Protein AF-A0A812X7Y4-F1 (afdb_monomer)

Solvent-accessible surface area (backbone atoms only — not comparable to full-atom values): 11453 Å² total; per-residue (Å²): 133,82,89,88,88,84,92,80,89,81,93,85,84,87,88,88,78,90,82,86,79,93,79,80,88,75,83,76,73,93,68,64,64,65,57,53,51,54,49,49,63,77,61,49,76,72,78,76,72,75,76,80,43,69,44,46,54,52,30,25,48,48,40,53,77,56,26,48,88,48,49,72,66,54,29,49,55,27,46,37,37,25,30,39,71,41,83,67,25,44,66,50,39,57,80,71,51,91,68,63,49,84,52,52,42,67,57,38,40,53,33,45,49,53,29,42,78,69,73,46,32,35,42,80,52,38,72,75,46,30,46,59,56,51,48,54,64,66,57,43,52,50,6,56,72,41,41,55,83,91,41,65,50,66,70,53,34,53,56,45,36,74,77,39,60,40,63,43,25,27,59,70,59,61,84,83,50,70,63,77,58,54,50,50,21,23,71,51,61,71,110

Mean predicted aligned error: 14.19 Å

Structure (mmCIF, N/CA/C/O backbone):
data_AF-A0A812X7Y4-F1
#
_entry.id   AF-A0A812X7Y4-F1
#
loop_
_atom_site.group_PDB
_atom_site.id
_atom_site.type_symbol
_atom_site.label_atom_id
_atom_site.label_alt_id
_atom_site.label_comp_id
_atom_site.label_asym_id
_atom_site.label_entity_id
_atom_site.label_seq_id
_atom_site.pdbx_PDB_ins_code
_atom_site.Cartn_x
_atom_site.Cartn_y
_atom_site.Cartn_z
_atom_site.occupancy
_atom_site.B_iso_or_equiv
_atom_site.auth_seq_id
_atom_site.auth_comp_id
_atom_site.auth_asym_id
_atom_site.auth_atom_id
_atom_site.pdbx_PDB_model_num
ATOM 1 N N . MET A 1 1 ? 19.396 35.213 78.247 1.00 37.25 1 MET A N 1
ATOM 2 C CA . MET A 1 1 ? 20.442 35.727 79.156 1.00 37.25 1 MET A CA 1
ATOM 3 C C . MET A 1 1 ? 21.758 35.040 78.814 1.00 37.25 1 MET A C 1
ATOM 5 O O . MET A 1 1 ? 21.725 33.828 78.684 1.00 37.25 1 MET A O 1
ATOM 9 N N . ALA A 1 2 ? 22.826 35.838 78.650 1.00 40.78 2 ALA A N 1
ATOM 10 C CA . ALA A 1 2 ? 24.268 35.513 78.568 1.00 40.78 2 ALA A CA 1
ATOM 11 C C . ALA A 1 2 ? 24.703 34.447 77.526 1.00 40.78 2 ALA A C 1
ATOM 13 O O . ALA A 1 2 ? 24.377 33.280 77.662 1.00 40.78 2 ALA A O 1
ATOM 14 N N . SER A 1 3 ? 25.341 34.770 76.393 1.00 36.12 3 SER A N 1
ATOM 15 C CA . SER A 1 3 ? 26.635 35.455 76.183 1.00 36.12 3 SER A CA 1
ATOM 16 C C . SER A 1 3 ? 27.821 34.695 76.788 1.00 36.12 3 SER A C 1
ATOM 18 O O . SER A 1 3 ? 27.908 34.609 78.007 1.00 36.12 3 SER A O 1
ATOM 20 N N . LEU A 1 4 ? 28.734 34.192 75.945 1.00 45.16 4 LEU A N 1
ATOM 21 C CA . LEU A 1 4 ? 30.159 34.560 75.962 1.00 45.16 4 LEU A CA 1
ATOM 22 C C . LEU A 1 4 ? 30.951 33.837 74.859 1.00 45.16 4 LEU A C 1
ATOM 24 O O . LEU A 1 4 ? 30.828 32.637 74.634 1.00 45.16 4 LEU A O 1
ATOM 28 N N . ALA A 1 5 ? 31.776 34.631 74.185 1.00 41.44 5 ALA A N 1
ATOM 29 C CA . ALA A 1 5 ? 32.739 34.264 73.163 1.00 41.44 5 ALA A CA 1
ATOM 30 C C . ALA A 1 5 ? 34.157 34.134 73.753 1.00 41.44 5 ALA A C 1
ATOM 32 O O . ALA A 1 5 ? 34.462 34.769 74.758 1.00 41.44 5 ALA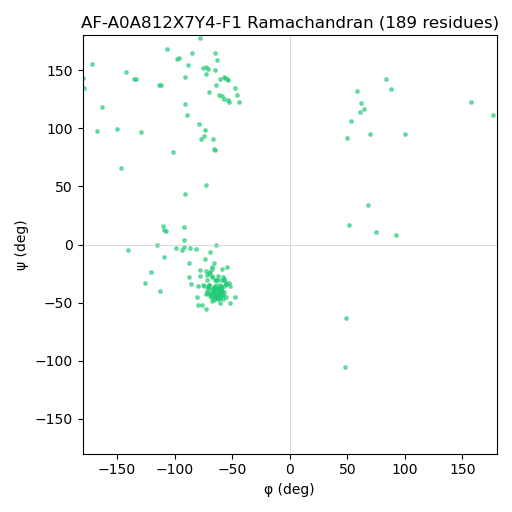 A O 1
ATOM 33 N N . ALA A 1 6 ? 35.041 33.412 73.059 1.00 44.34 6 ALA A N 1
ATOM 34 C CA . ALA A 1 6 ? 36.507 33.572 73.056 1.00 44.34 6 ALA A CA 1
ATOM 35 C C . ALA A 1 6 ? 37.016 32.814 71.808 1.00 44.34 6 ALA A C 1
ATOM 37 O O . ALA A 1 6 ? 36.680 31.649 71.648 1.00 44.34 6 ALA A O 1
ATOM 38 N N . PHE A 1 7 ? 37.664 33.352 70.769 1.00 36.84 7 PHE A N 1
ATOM 39 C CA . PHE A 1 7 ? 38.673 34.404 70.567 1.00 36.84 7 PHE A CA 1
ATOM 40 C C . PHE A 1 7 ? 40.079 34.065 71.097 1.00 36.84 7 PHE A C 1
ATOM 42 O O . PHE A 1 7 ? 40.373 34.343 72.253 1.00 36.84 7 PHE A O 1
ATOM 49 N N . ARG A 1 8 ? 40.957 33.550 70.211 1.00 41.44 8 ARG A N 1
ATOM 50 C CA . ARG A 1 8 ? 42.333 34.027 69.865 1.00 41.44 8 ARG A CA 1
ATOM 51 C C . ARG A 1 8 ? 43.178 32.885 69.265 1.00 41.44 8 ARG A C 1
ATOM 53 O O . ARG A 1 8 ? 43.179 31.795 69.807 1.00 41.44 8 ARG A O 1
ATOM 60 N N . ARG A 1 9 ? 43.716 33.045 68.038 1.00 38.56 9 ARG A N 1
ATOM 61 C CA . ARG A 1 9 ? 45.091 33.517 67.671 1.00 38.56 9 ARG A CA 1
ATOM 62 C C . ARG A 1 9 ? 46.184 32.611 68.284 1.00 38.56 9 ARG A C 1
ATOM 64 O O . ARG A 1 9 ? 46.137 32.380 69.474 1.00 38.56 9 ARG A O 1
ATOM 71 N N . SER A 1 10 ? 47.224 32.125 67.603 1.00 37.03 10 SER A N 1
ATOM 72 C CA . SER A 1 10 ? 48.079 32.772 66.605 1.00 37.03 10 SER A CA 1
ATOM 73 C C . SER A 1 10 ? 49.139 31.769 66.099 1.00 37.03 10 SER A C 1
ATOM 75 O O . SER A 1 10 ? 49.687 31.039 66.910 1.00 37.03 10 SER A O 1
ATOM 77 N N . TRP A 1 11 ? 49.466 31.841 64.805 1.00 36.22 11 TRP A N 1
ATOM 78 C CA . TRP A 1 11 ? 50.819 31.887 64.210 1.00 36.22 11 TRP A CA 1
ATOM 79 C C . TRP A 1 11 ? 51.805 30.714 64.392 1.00 36.22 11 TRP A C 1
ATOM 81 O O . TRP A 1 11 ? 52.296 30.444 65.479 1.00 36.22 11 TRP A O 1
ATOM 91 N N . GLY A 1 12 ? 52.240 30.163 63.253 1.00 36.53 12 GLY A N 1
ATOM 92 C CA . GLY A 1 12 ? 53.463 29.369 63.111 1.00 36.53 12 GLY A CA 1
ATOM 93 C C . GLY A 1 12 ? 53.804 29.163 61.634 1.00 36.53 12 GLY A C 1
ATOM 94 O O . GLY A 1 12 ? 53.191 28.343 60.965 1.00 36.53 12 GLY A O 1
ATOM 95 N N . LEU A 1 13 ? 54.717 29.994 61.133 1.00 41.94 13 LEU A N 1
ATOM 96 C CA . LEU A 1 13 ? 55.280 30.039 59.777 1.00 41.94 13 LEU A CA 1
ATOM 97 C C . LEU A 1 13 ? 56.348 28.939 59.556 1.00 41.94 13 LEU A C 1
ATOM 99 O O . LEU A 1 13 ? 56.766 28.305 60.518 1.00 41.94 13 LEU A O 1
ATOM 103 N N . VAL A 1 14 ? 56.878 28.888 58.318 1.00 45.59 14 VAL A N 1
ATOM 104 C CA . VAL A 1 14 ? 58.097 28.192 57.806 1.00 45.59 14 VAL A CA 1
ATOM 105 C C . VAL A 1 14 ? 57.782 26.863 57.080 1.00 45.59 14 VAL A C 1
ATOM 107 O O . VAL A 1 14 ? 57.442 25.886 57.728 1.00 45.59 14 VAL A O 1
ATOM 110 N N . VAL A 1 15 ? 57.640 26.792 55.741 1.00 39.75 15 VAL A N 1
ATOM 111 C CA . VAL A 1 15 ? 58.545 27.032 54.571 1.00 39.75 15 VAL A CA 1
ATOM 112 C C . VAL A 1 15 ? 59.431 25.815 54.220 1.00 39.75 15 VAL A C 1
ATOM 114 O O . VAL A 1 15 ? 59.968 25.172 55.110 1.00 39.75 15 VAL A O 1
ATOM 117 N N . LEU A 1 16 ? 59.613 25.620 52.897 1.00 37.84 16 LEU A N 1
ATOM 118 C CA . LEU A 1 16 ? 60.419 24.648 52.123 1.00 37.84 16 LEU A CA 1
ATOM 119 C C . LEU A 1 16 ? 59.734 23.307 51.792 1.00 37.84 16 LEU A C 1
ATOM 121 O O . LEU A 1 16 ? 59.183 22.664 52.666 1.00 37.84 16 LEU A O 1
ATOM 125 N N . MET A 1 17 ? 59.779 22.765 50.572 1.00 35.06 17 MET A N 1
ATOM 126 C CA . MET A 1 17 ? 60.251 23.223 49.260 1.00 35.06 17 MET A CA 1
ATOM 127 C C . MET A 1 17 ? 59.820 22.172 48.215 1.00 35.06 17 MET A C 1
ATOM 129 O O . MET A 1 17 ? 59.735 20.998 48.549 1.00 35.06 17 MET A O 1
ATOM 133 N N . LEU A 1 18 ? 59.689 22.615 46.957 1.00 41.53 18 LEU A N 1
ATOM 134 C CA . LEU A 1 18 ? 59.904 21.856 45.712 1.00 41.53 18 LEU A CA 1
ATOM 135 C C . LEU A 1 18 ? 58.968 20.668 45.411 1.00 41.53 18 LEU A C 1
ATOM 137 O O . LEU A 1 18 ? 58.996 19.650 46.080 1.00 41.53 18 LEU A O 1
ATOM 141 N N . PHE A 1 19 ? 58.197 20.775 44.325 1.00 39.34 19 PHE A N 1
ATOM 142 C CA . PHE A 1 19 ? 58.396 19.999 43.086 1.00 39.34 19 PHE A CA 1
ATOM 143 C C . PHE A 1 19 ? 57.263 20.327 42.093 1.00 39.34 19 PHE A C 1
ATOM 145 O O . PHE A 1 19 ? 56.101 19.991 42.308 1.00 39.34 19 PHE A O 1
ATOM 152 N N . LEU A 1 20 ? 57.613 21.005 40.993 1.00 42.81 20 LEU A N 1
ATOM 153 C CA . LEU A 1 20 ? 56.815 21.012 39.761 1.00 42.81 20 LEU A CA 1
ATOM 154 C C . LEU A 1 20 ? 56.789 19.587 39.174 1.00 42.81 20 LEU A C 1
ATOM 156 O O . LEU A 1 20 ? 57.789 18.873 39.270 1.00 42.81 20 LEU A O 1
ATOM 160 N N . PRO A 1 21 ? 55.708 19.215 38.471 1.00 43.75 21 PRO A N 1
ATOM 161 C CA . PRO A 1 21 ? 55.835 19.226 37.018 1.00 43.75 21 PRO A CA 1
ATOM 162 C C . PRO A 1 21 ? 54.641 19.850 36.288 1.00 43.75 21 PRO A C 1
ATOM 164 O O . PRO A 1 21 ? 53.473 19.684 36.628 1.00 43.75 21 PRO A O 1
ATOM 167 N N . LEU A 1 22 ? 55.014 20.561 35.226 1.00 49.34 22 LEU A N 1
ATOM 168 C CA . LEU A 1 22 ? 54.199 20.985 34.098 1.00 49.34 22 LEU A CA 1
ATOM 169 C C . LEU A 1 22 ? 53.324 19.846 33.562 1.00 49.34 22 LEU A C 1
ATOM 171 O O . LEU A 1 22 ? 53.865 18.818 33.173 1.00 49.34 22 LEU A O 1
ATOM 175 N N . CYS A 1 23 ? 52.020 20.091 33.413 1.00 37.56 23 CYS A N 1
ATOM 176 C CA . CYS A 1 23 ? 51.174 19.394 32.443 1.00 37.56 23 CYS A CA 1
ATOM 177 C C . CYS A 1 23 ? 50.023 20.302 31.968 1.00 37.56 23 CYS A C 1
ATOM 179 O O . CYS A 1 23 ? 49.008 20.463 32.633 1.00 37.56 23 CYS A O 1
ATOM 181 N N . PHE A 1 24 ? 50.235 20.887 30.786 1.00 39.31 24 PHE A N 1
ATOM 182 C CA . PHE A 1 24 ? 49.253 21.128 29.723 1.00 39.31 24 PHE A CA 1
ATOM 183 C C . PHE A 1 24 ? 47.908 21.796 30.068 1.00 39.31 24 PHE A C 1
ATOM 185 O O . PHE A 1 24 ? 46.873 21.149 30.214 1.00 39.31 24 PHE A O 1
ATOM 192 N N . VAL A 1 25 ? 47.886 23.128 29.962 1.00 43.09 25 VAL A N 1
ATOM 193 C CA . VAL A 1 25 ? 46.682 23.863 29.547 1.00 43.09 25 VAL A CA 1
ATOM 194 C C . VAL A 1 25 ? 46.493 23.633 28.045 1.00 43.09 25 VAL A C 1
ATOM 196 O O . VAL A 1 25 ? 47.142 24.272 27.220 1.00 43.09 25 VAL A O 1
ATOM 199 N N . SER A 1 26 ? 45.614 22.702 27.673 1.00 40.59 26 SER A N 1
ATOM 200 C CA . SER A 1 26 ? 45.125 22.621 26.294 1.00 40.59 26 SER A CA 1
ATOM 201 C C . SER A 1 26 ? 44.055 23.687 26.074 1.00 40.59 26 SER A C 1
ATOM 203 O O . SER A 1 26 ? 42.904 23.537 26.482 1.00 40.59 26 SER A O 1
ATOM 205 N N . VAL A 1 27 ? 44.445 24.761 25.388 1.00 46.97 27 VAL A N 1
ATOM 206 C CA . VAL A 1 27 ? 43.532 25.705 24.735 1.00 46.97 27 VAL A CA 1
ATOM 207 C C . VAL A 1 27 ? 42.839 24.962 23.589 1.00 46.97 27 VAL A C 1
ATOM 209 O O . VAL A 1 27 ? 43.327 24.890 22.462 1.00 46.97 27 VAL A O 1
ATOM 212 N N . GLY A 1 28 ? 41.695 24.355 23.899 1.00 39.09 28 GLY A N 1
ATOM 213 C CA . GLY A 1 28 ? 40.794 23.755 22.923 1.00 39.09 28 GLY A CA 1
ATOM 214 C C . GLY A 1 28 ? 40.035 24.840 22.168 1.00 39.09 28 GLY A C 1
ATOM 215 O O . GLY A 1 28 ? 38.992 25.315 22.609 1.00 39.09 28 GLY A O 1
ATOM 216 N N . THR A 1 29 ? 40.585 25.231 21.025 1.00 41.38 29 THR A N 1
ATOM 217 C CA . THR A 1 29 ? 39.974 26.104 20.020 1.00 41.38 29 THR A CA 1
ATOM 218 C C . THR A 1 29 ? 38.535 25.690 19.680 1.00 41.38 29 THR A C 1
ATOM 220 O O . THR A 1 29 ? 38.212 24.520 19.459 1.00 41.38 29 THR A O 1
ATOM 223 N N . GLY A 1 30 ? 37.644 26.684 19.629 1.00 44.56 30 GLY A N 1
ATOM 224 C CA . GLY A 1 30 ? 36.212 26.544 19.366 1.00 44.56 30 GLY A CA 1
ATOM 225 C C . GLY A 1 30 ? 35.882 26.020 17.966 1.00 44.56 30 GLY A C 1
ATOM 226 O O . GLY A 1 30 ? 35.495 26.778 17.084 1.00 44.56 30 GLY A O 1
ATOM 227 N N . ARG A 1 31 ? 35.965 24.699 17.776 1.00 46.72 31 ARG A N 1
ATOM 228 C CA . ARG A 1 31 ? 35.561 23.992 16.541 1.00 46.72 31 ARG A CA 1
ATOM 229 C C . ARG A 1 31 ? 34.386 23.023 16.725 1.00 46.72 31 ARG A C 1
ATOM 231 O O . ARG A 1 31 ? 33.948 22.397 15.763 1.00 46.72 31 ARG A O 1
ATOM 238 N N . GLY A 1 32 ? 33.855 22.902 17.944 1.00 41.69 32 GLY A N 1
ATOM 239 C CA . GLY A 1 32 ? 32.767 21.970 18.277 1.00 41.69 32 GLY A CA 1
ATOM 240 C C . GLY A 1 32 ? 31.349 22.513 18.057 1.00 41.69 32 GLY A C 1
ATOM 241 O O . GLY A 1 32 ? 30.435 21.741 17.772 1.00 41.69 32 GLY A O 1
ATOM 242 N N . ARG A 1 33 ? 31.145 23.836 18.150 1.00 46.00 33 ARG A N 1
ATOM 243 C CA . ARG A 1 33 ? 29.797 24.439 18.106 1.00 46.00 33 ARG A CA 1
ATOM 244 C C . ARG A 1 33 ? 29.171 24.384 16.707 1.00 46.00 33 ARG A C 1
ATOM 246 O O . ARG A 1 33 ? 28.018 23.997 16.583 1.00 46.00 33 ARG A O 1
ATOM 253 N N . GLY A 1 34 ? 29.946 24.656 15.653 1.00 42.81 34 GLY A N 1
ATOM 254 C CA . GLY A 1 34 ? 29.444 24.653 14.270 1.00 42.81 34 GLY A CA 1
ATOM 255 C C . GLY A 1 34 ? 29.008 23.274 13.758 1.00 42.81 34 GLY A C 1
ATOM 256 O O . GLY A 1 34 ? 27.992 23.166 13.079 1.00 42.81 34 GLY A O 1
ATOM 257 N N . ARG A 1 35 ? 29.713 22.195 14.137 1.00 47.28 35 ARG A N 1
ATOM 258 C CA . ARG A 1 35 ? 29.336 20.822 13.738 1.00 47.28 35 ARG A CA 1
ATOM 259 C C . ARG A 1 35 ? 28.066 20.339 14.432 1.00 47.28 35 ARG A C 1
ATOM 261 O O . ARG A 1 35 ? 27.264 19.658 13.804 1.00 47.28 35 ARG A O 1
ATOM 268 N N . ARG A 1 36 ? 27.867 20.702 15.704 1.00 44.44 36 ARG A N 1
ATOM 269 C CA . ARG A 1 36 ? 26.670 20.316 16.464 1.00 44.44 36 ARG A CA 1
ATOM 270 C C . ARG A 1 36 ? 25.427 21.066 15.969 1.00 44.44 36 ARG A C 1
ATOM 272 O O . ARG A 1 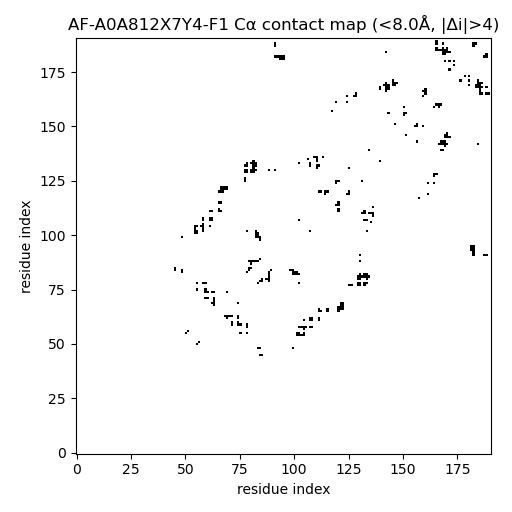36 ? 24.387 20.439 15.824 1.00 44.44 36 ARG A O 1
ATOM 279 N N . VAL A 1 37 ? 25.565 22.344 15.604 1.00 52.41 37 VAL A N 1
ATOM 280 C CA . VAL A 1 37 ? 24.491 23.136 14.973 1.00 52.41 37 VAL A CA 1
ATOM 281 C C . VAL A 1 37 ? 24.172 22.622 13.565 1.00 52.41 37 VAL A C 1
ATOM 283 O O . VAL A 1 37 ? 23.006 22.458 13.238 1.00 52.41 37 VAL A O 1
ATOM 286 N N . ALA A 1 38 ? 25.176 22.273 12.752 1.00 51.69 38 ALA A N 1
ATOM 287 C CA . ALA A 1 38 ? 24.946 21.680 11.431 1.00 51.69 38 ALA A CA 1
ATOM 288 C C . ALA A 1 38 ? 24.292 20.287 11.508 1.00 51.69 38 ALA A C 1
ATOM 290 O O . ALA A 1 38 ? 23.451 19.958 10.677 1.00 51.69 38 ALA A O 1
ATOM 291 N N . TYR A 1 39 ? 24.647 19.476 12.509 1.00 51.88 39 TYR A N 1
ATOM 292 C CA . TYR A 1 39 ? 23.979 18.204 12.794 1.00 51.88 39 TYR A CA 1
ATOM 293 C C . TYR A 1 39 ? 22.531 18.433 13.252 1.00 51.88 39 TYR A C 1
ATOM 295 O O . TYR A 1 39 ? 21.617 17.835 12.701 1.00 51.88 39 TYR A O 1
ATOM 303 N N . GLN A 1 40 ? 22.297 19.356 14.188 1.00 49.69 40 GLN A N 1
ATOM 304 C CA . GLN A 1 40 ? 20.950 19.705 14.653 1.00 49.69 40 GLN A CA 1
ATOM 305 C C . GLN A 1 40 ? 20.077 20.339 13.564 1.00 49.69 40 GLN A C 1
ATOM 307 O O . GLN A 1 40 ? 18.881 20.108 13.576 1.00 49.69 40 GLN A O 1
ATOM 312 N N . ALA A 1 41 ? 20.644 21.068 12.599 1.00 49.03 41 ALA A N 1
ATOM 313 C CA . ALA A 1 41 ? 19.905 21.603 11.453 1.00 49.03 41 ALA A CA 1
ATOM 314 C C . ALA A 1 41 ? 19.552 20.514 10.423 1.00 49.03 41 ALA A C 1
ATOM 316 O O . ALA A 1 41 ? 18.471 20.535 9.851 1.00 49.03 41 ALA A O 1
ATOM 317 N N . ARG A 1 42 ? 20.431 19.519 10.223 1.00 50.09 42 ARG A N 1
ATOM 318 C CA . ARG A 1 42 ? 20.157 18.334 9.379 1.00 50.09 42 ARG A CA 1
ATOM 319 C C . ARG A 1 42 ? 19.181 17.345 10.025 1.00 50.09 42 ARG A C 1
ATOM 321 O O . ARG A 1 42 ? 18.568 16.545 9.327 1.00 50.09 42 ARG A O 1
ATOM 328 N N . HIS A 1 43 ? 19.072 17.393 11.350 1.00 47.75 43 HIS A N 1
ATOM 329 C CA . HIS A 1 43 ? 18.149 16.606 12.165 1.00 47.75 43 HIS A CA 1
ATOM 330 C C . HIS A 1 43 ? 17.041 17.461 12.784 1.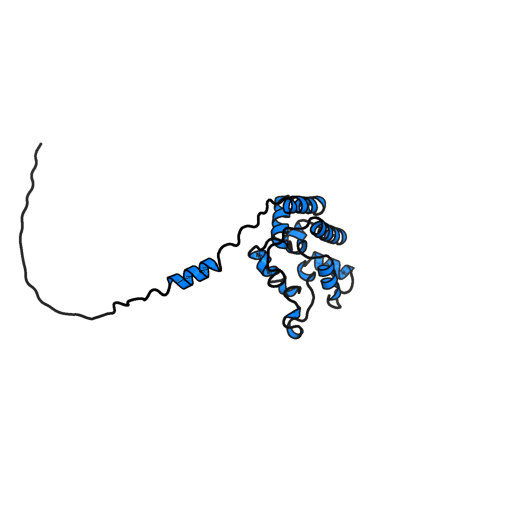00 47.75 43 HIS A C 1
ATOM 332 O O . HIS A 1 43 ? 16.383 17.007 13.721 1.00 47.75 43 HIS A O 1
ATOM 338 N N . ALA A 1 44 ? 16.830 18.681 12.278 1.00 41.00 44 ALA A N 1
ATOM 339 C CA . ALA A 1 44 ? 15.649 19.448 12.618 1.00 41.00 44 ALA A CA 1
ATOM 340 C C . ALA A 1 44 ? 14.455 18.575 12.235 1.00 41.00 44 ALA A C 1
ATOM 342 O O . ALA A 1 44 ? 14.409 18.045 11.119 1.00 41.00 44 ALA A O 1
ATOM 343 N N . ALA A 1 45 ? 13.561 18.338 13.196 1.00 44.88 45 ALA A N 1
ATOM 344 C CA . ALA A 1 45 ? 12.330 17.622 12.919 1.00 44.88 45 ALA A CA 1
ATOM 345 C C . ALA A 1 45 ? 11.668 18.339 11.732 1.00 44.88 45 ALA A C 1
ATOM 347 O O . ALA A 1 45 ? 11.513 19.563 11.804 1.00 44.88 45 ALA A O 1
ATOM 348 N N . PRO A 1 46 ? 11.388 17.640 10.616 1.00 48.47 46 PRO A N 1
ATOM 349 C CA . PRO A 1 46 ? 10.653 18.262 9.529 1.00 48.47 46 PRO A CA 1
ATOM 350 C C . PRO A 1 46 ? 9.359 18.823 10.115 1.00 48.47 46 PRO A C 1
ATOM 352 O O . PRO A 1 46 ? 8.808 18.221 11.040 1.00 48.47 46 PRO A O 1
ATOM 355 N N . ALA A 1 47 ? 8.937 19.987 9.614 1.00 45.28 47 ALA A N 1
ATOM 356 C CA . ALA A 1 47 ? 7.656 20.578 9.971 1.00 45.28 47 ALA A CA 1
ATOM 357 C C . ALA A 1 47 ? 6.606 19.464 9.955 1.00 45.28 47 ALA A C 1
ATOM 359 O O . ALA A 1 47 ? 6.510 18.735 8.961 1.00 45.28 47 ALA A O 1
ATOM 360 N N . GLU A 1 48 ? 5.918 19.261 11.082 1.00 51.00 48 GLU A N 1
ATOM 361 C CA . GLU A 1 48 ? 4.822 18.304 11.112 1.00 51.00 48 GLU A CA 1
ATOM 362 C C . GLU A 1 48 ? 3.877 18.706 9.979 1.00 51.00 48 GLU A C 1
ATOM 364 O O . GLU A 1 48 ? 3.513 19.885 9.900 1.00 51.00 48 GLU A O 1
ATOM 369 N N . PRO A 1 49 ? 3.566 17.794 9.039 1.00 54.94 49 PRO A N 1
ATOM 370 C CA . PRO A 1 49 ? 2.628 18.124 7.983 1.00 54.94 49 PRO A CA 1
ATOM 371 C C . PRO A 1 49 ? 1.354 18.632 8.653 1.00 54.94 49 PRO A C 1
ATOM 373 O O . PRO A 1 49 ? 0.973 18.126 9.708 1.00 54.94 49 PRO A O 1
ATOM 376 N N . GLU A 1 50 ? 0.702 19.640 8.081 1.00 61.62 50 GLU A N 1
ATOM 377 C CA . GLU A 1 50 ? -0.623 20.048 8.540 1.00 61.62 50 GLU A CA 1
ATOM 378 C C . GLU A 1 50 ? -1.605 18.903 8.242 1.00 61.62 50 GLU A C 1
ATOM 380 O O . GLU A 1 50 ? -2.309 18.885 7.235 1.00 61.62 50 GLU A O 1
ATOM 385 N N . LEU A 1 51 ? -1.629 17.907 9.131 1.00 64.50 51 LEU A N 1
ATOM 386 C CA . LEU A 1 51 ? -2.451 16.692 9.086 1.00 64.50 51 LEU A CA 1
ATOM 387 C C . LEU A 1 51 ? -3.956 16.989 9.184 1.00 64.50 51 LEU A C 1
ATOM 389 O O . LEU A 1 51 ? -4.770 16.073 9.186 1.00 64.50 51 LEU A O 1
ATOM 393 N N . SER A 1 52 ? -4.314 18.268 9.295 1.00 66.44 52 SER A N 1
ATOM 394 C CA . SER A 1 52 ? -5.669 18.775 9.478 1.00 66.44 52 SER A CA 1
ATOM 395 C C . SER A 1 52 ? -6.233 19.448 8.220 1.00 66.44 52 SER A C 1
ATOM 397 O O . SER A 1 52 ? -7.254 20.129 8.308 1.00 66.44 52 SER A O 1
ATOM 399 N N . SER A 1 53 ? -5.586 19.313 7.057 1.00 81.75 53 SER A N 1
ATOM 400 C CA . SER A 1 53 ? -6.176 19.810 5.810 1.00 81.75 53 SER A CA 1
ATOM 401 C C . SER A 1 53 ? -7.380 18.940 5.393 1.00 81.75 53 SER A C 1
ATOM 403 O O . SER A 1 53 ? -7.396 17.741 5.688 1.00 81.75 53 SER A O 1
ATOM 405 N N . PRO A 1 54 ? -8.384 19.497 4.687 1.00 88.00 54 PRO A N 1
ATOM 406 C CA . PRO A 1 54 ? -9.589 18.756 4.291 1.00 88.00 54 PRO A CA 1
ATOM 407 C C . PRO A 1 54 ? -9.274 17.506 3.454 1.00 88.00 54 PRO A C 1
ATOM 409 O O . PRO A 1 54 ? -9.942 16.485 3.586 1.00 88.00 54 PRO A O 1
ATOM 412 N N . ALA A 1 55 ? -8.186 17.536 2.678 1.00 90.19 55 ALA A N 1
ATOM 413 C CA . ALA A 1 55 ? -7.732 16.402 1.878 1.00 90.19 55 ALA A CA 1
ATOM 414 C C . ALA A 1 55 ? -7.387 15.163 2.729 1.00 90.19 55 ALA A C 1
ATOM 416 O O . ALA A 1 55 ? -7.649 14.033 2.314 1.00 90.19 55 ALA A O 1
ATOM 417 N N . TRP A 1 56 ? -6.836 15.359 3.935 1.00 91.56 56 TRP A N 1
ATOM 418 C CA . TRP A 1 56 ? -6.540 14.266 4.868 1.00 91.56 56 TRP A CA 1
ATOM 419 C C . TRP A 1 56 ? -7.811 13.647 5.436 1.00 91.56 56 TRP A C 1
ATOM 421 O O . TRP A 1 56 ? -7.902 12.425 5.531 1.00 91.56 56 TRP A O 1
ATOM 431 N N . GLU A 1 57 ? -8.794 14.474 5.789 1.00 93.31 57 GLU A N 1
ATOM 432 C CA . GLU A 1 57 ? -10.058 13.993 6.344 1.00 93.31 57 GLU A CA 1
ATOM 433 C C . GLU A 1 57 ? -10.890 13.243 5.302 1.00 93.31 57 GLU A C 1
ATOM 435 O O . GLU A 1 57 ? -11.377 12.148 5.583 1.00 93.31 57 GLU A O 1
ATOM 440 N N . GLU A 1 58 ? -10.993 13.779 4.086 1.00 95.38 58 GLU A N 1
ATOM 441 C CA . GLU A 1 58 ? -11.690 13.127 2.973 1.00 95.38 58 GLU A CA 1
ATOM 442 C C . GLU A 1 58 ? -11.028 11.796 2.599 1.00 95.38 58 GLU A C 1
ATOM 444 O O . GLU A 1 58 ? -11.703 10.778 2.437 1.00 95.38 58 GLU A O 1
ATOM 449 N N . SER A 1 59 ? -9.695 11.770 2.532 1.00 96.19 59 SER A N 1
ATOM 450 C CA . SER A 1 59 ? -8.941 10.540 2.273 1.00 96.19 59 SER A CA 1
ATOM 451 C C . SER A 1 59 ? -9.100 9.516 3.400 1.00 96.19 59 SER A C 1
ATOM 453 O O . SER A 1 59 ? -9.195 8.317 3.139 1.00 96.19 59 SER A O 1
ATOM 455 N N . ALA A 1 60 ? -9.157 9.965 4.658 1.00 95.88 60 ALA A N 1
ATOM 456 C CA . ALA A 1 60 ? -9.402 9.081 5.792 1.00 95.88 60 ALA A CA 1
ATOM 457 C C . ALA A 1 60 ? -10.813 8.487 5.730 1.00 95.88 60 ALA A C 1
ATOM 459 O O . ALA A 1 60 ? -10.977 7.293 5.975 1.00 95.88 60 ALA A O 1
ATOM 460 N N . GLN A 1 61 ? -11.814 9.279 5.334 1.00 97.19 61 GLN A N 1
ATOM 461 C CA . GLN A 1 61 ? -13.178 8.789 5.145 1.00 97.19 61 GLN A CA 1
ATOM 462 C C . GLN A 1 61 ? -13.245 7.698 4.070 1.00 97.19 61 GLN A C 1
ATOM 464 O O . GLN A 1 61 ? -13.857 6.659 4.296 1.00 97.19 61 GLN A O 1
ATOM 469 N N . VAL A 1 62 ? -12.535 7.867 2.950 1.00 97.38 62 VAL A N 1
ATOM 470 C CA . VAL A 1 62 ? -12.437 6.832 1.906 1.00 97.38 62 VAL A CA 1
ATOM 471 C C . VAL A 1 62 ? -11.897 5.507 2.460 1.00 97.38 62 VAL A C 1
ATOM 473 O O . VAL A 1 62 ? -12.391 4.439 2.100 1.00 97.38 62 VAL A O 1
ATOM 476 N N . ILE A 1 63 ? -10.892 5.558 3.337 1.00 97.06 63 ILE A N 1
ATOM 477 C CA . ILE A 1 63 ? -10.337 4.355 3.973 1.00 97.06 63 ILE A CA 1
ATOM 478 C C . ILE A 1 63 ? -11.363 3.715 4.904 1.00 97.06 63 ILE A C 1
ATOM 480 O O . ILE A 1 63 ? -11.518 2.498 4.859 1.00 97.06 63 ILE A O 1
ATOM 484 N N . LEU A 1 64 ? -12.067 4.510 5.711 1.00 97.12 64 LEU A N 1
ATOM 485 C CA . LEU A 1 64 ? -13.107 4.018 6.620 1.00 97.12 64 LEU A CA 1
ATOM 486 C C . LEU A 1 64 ? -14.237 3.302 5.876 1.00 97.12 64 LEU A C 1
ATOM 488 O O . LEU A 1 64 ? -14.733 2.280 6.348 1.00 97.12 64 LEU A O 1
ATOM 492 N N . ASP A 1 65 ? -14.609 3.812 4.703 1.00 97.00 65 ASP A N 1
ATOM 493 C CA . ASP A 1 65 ? -15.697 3.261 3.895 1.00 97.00 65 ASP A CA 1
ATOM 494 C C . ASP A 1 65 ? -15.331 1.920 3.232 1.00 97.00 65 ASP A C 1
ATOM 496 O O . ASP A 1 65 ? -16.216 1.123 2.917 1.00 97.00 65 ASP A O 1
ATOM 500 N N . ILE A 1 66 ? -14.039 1.666 2.987 1.00 97.06 66 ILE A N 1
ATOM 501 C CA . ILE A 1 66 ? -13.575 0.529 2.173 1.00 97.06 66 ILE A CA 1
ATOM 502 C C . ILE A 1 66 ? -12.812 -0.517 2.995 1.00 97.06 66 ILE A C 1
ATOM 504 O O . ILE A 1 66 ? -12.959 -1.716 2.754 1.00 97.06 66 ILE A O 1
ATOM 508 N N . VAL A 1 67 ? -11.968 -0.090 3.937 1.00 96.56 67 VAL A N 1
ATOM 509 C CA . VAL A 1 67 ? -11.088 -0.978 4.702 1.00 96.56 67 VAL A CA 1
ATOM 510 C C . VAL A 1 67 ? -11.799 -1.467 5.954 1.00 96.56 67 VAL A C 1
ATOM 512 O O . VAL A 1 67 ? -12.002 -0.729 6.922 1.00 96.56 67 VAL A O 1
ATOM 515 N N . GLU A 1 68 ? -12.109 -2.758 5.963 1.00 94.12 68 GLU A N 1
ATOM 516 C CA . GLU A 1 68 ? -12.888 -3.391 7.020 1.00 94.12 68 GLU A CA 1
ATOM 517 C C . GLU A 1 68 ? -12.197 -3.291 8.389 1.00 94.12 68 GLU A C 1
ATOM 519 O O . GLU A 1 68 ? -11.030 -3.669 8.568 1.00 94.12 68 GLU A O 1
ATOM 524 N N . GLY A 1 69 ? -12.955 -2.806 9.377 1.00 93.00 69 GLY A N 1
ATOM 525 C CA . GLY A 1 69 ? -12.533 -2.713 10.776 1.00 93.00 69 GLY A CA 1
ATOM 526 C C . GLY A 1 69 ? -11.537 -1.592 11.084 1.00 93.00 69 GLY A C 1
ATOM 527 O O . GLY A 1 69 ? -10.962 -1.600 12.175 1.00 93.00 69 GLY A O 1
ATOM 528 N N . SER A 1 70 ? -11.302 -0.667 10.148 1.00 94.94 70 SER A N 1
ATOM 529 C CA . SER A 1 70 ? -10.452 0.510 10.359 1.00 94.94 70 SER A CA 1
ATOM 530 C C . SER A 1 70 ? -11.122 1.559 11.260 1.00 94.94 70 SER A C 1
ATOM 532 O O . SER A 1 70 ? -12.345 1.699 11.272 1.00 94.94 70 SER A O 1
ATOM 534 N N . THR A 1 71 ? -10.322 2.275 12.056 1.00 96.56 71 THR A N 1
ATOM 535 C CA . THR A 1 71 ? -10.751 3.477 12.796 1.00 96.56 71 THR A CA 1
ATOM 536 C C . THR A 1 71 ? -10.183 4.740 12.153 1.00 96.56 71 THR A C 1
ATOM 538 O O . THR A 1 71 ? -9.309 4.663 11.286 1.00 96.56 71 THR A O 1
ATOM 541 N N . LYS A 1 72 ? -10.672 5.926 12.552 1.00 94.75 72 LYS A N 1
ATOM 542 C CA . LYS A 1 72 ? -10.182 7.198 11.989 1.00 94.75 72 LYS A CA 1
ATOM 543 C C . LYS A 1 72 ? -8.686 7.369 12.270 1.00 94.75 72 LYS A C 1
ATOM 545 O O . LYS A 1 72 ? -7.948 7.828 11.405 1.00 94.75 72 LYS A O 1
ATOM 550 N N . GLU A 1 73 ? -8.239 6.947 13.448 1.00 93.38 73 GLU A N 1
ATOM 551 C CA . GLU A 1 73 ? -6.832 6.959 13.852 1.00 93.38 73 GLU A CA 1
ATOM 552 C C . GLU A 1 73 ? -5.999 6.025 12.972 1.00 93.38 73 GLU A C 1
ATOM 554 O O . GLU A 1 73 ? -4.966 6.447 12.459 1.00 93.38 73 GLU A O 1
ATOM 559 N N . ASP A 1 74 ? -6.477 4.798 12.720 1.00 94.94 74 ASP A N 1
ATOM 560 C CA . ASP A 1 74 ? -5.797 3.871 11.809 1.00 94.94 74 ASP A CA 1
ATOM 561 C C . ASP A 1 74 ? -5.643 4.485 10.407 1.00 94.94 74 ASP A C 1
ATOM 563 O O . ASP A 1 74 ? -4.566 4.436 9.817 1.00 94.94 74 ASP A O 1
ATOM 567 N N . ALA A 1 75 ? -6.719 5.072 9.874 1.00 94.88 75 ALA A N 1
ATOM 568 C CA . ALA A 1 75 ? -6.731 5.659 8.540 1.00 94.88 75 ALA A CA 1
ATOM 569 C C . ALA A 1 75 ? -5.723 6.810 8.414 1.00 94.88 75 ALA A C 1
ATOM 571 O O . ALA A 1 75 ? -4.949 6.850 7.456 1.00 94.88 75 ALA A O 1
ATOM 572 N N . LEU A 1 76 ? -5.691 7.716 9.395 1.00 93.06 76 LEU A N 1
ATOM 573 C CA . LEU A 1 76 ? -4.733 8.822 9.426 1.00 93.06 76 LEU A CA 1
ATOM 574 C C . LEU A 1 76 ? -3.292 8.319 9.558 1.00 93.06 76 LEU A C 1
ATOM 576 O O . LEU A 1 76 ? -2.422 8.783 8.820 1.00 93.06 76 LEU A O 1
ATOM 580 N N . ASP A 1 77 ? -3.040 7.335 10.421 1.00 91.81 77 ASP A N 1
ATOM 581 C CA . ASP A 1 77 ? -1.717 6.722 10.577 1.00 91.81 77 ASP A CA 1
ATOM 582 C C . ASP A 1 77 ? -1.236 6.069 9.270 1.00 91.81 77 ASP A C 1
ATOM 584 O O . ASP A 1 77 ? -0.065 6.186 8.890 1.00 91.81 77 ASP A O 1
ATOM 588 N N . TRP A 1 78 ? -2.126 5.389 8.540 1.00 93.88 78 TRP A N 1
ATOM 589 C CA . TRP A 1 78 ? -1.766 4.757 7.271 1.00 93.88 78 TRP A CA 1
ATOM 590 C C . TRP A 1 78 ? -1.539 5.777 6.156 1.00 93.88 78 TRP A C 1
ATOM 592 O O . TRP A 1 78 ? -0.569 5.653 5.405 1.00 93.88 78 TRP A O 1
ATOM 602 N N . LEU A 1 79 ? -2.359 6.828 6.088 1.00 92.94 79 LEU A N 1
ATOM 603 C CA . LEU A 1 79 ? -2.129 7.949 5.176 1.00 92.94 79 LEU A CA 1
ATOM 604 C C . LEU A 1 79 ? -0.805 8.645 5.477 1.00 92.94 79 LEU A C 1
ATOM 606 O O . LEU A 1 79 ? -0.091 9.021 4.554 1.00 92.94 79 LEU A O 1
ATOM 610 N N . GLN A 1 80 ? -0.411 8.769 6.743 1.00 89.94 80 GLN A N 1
ATOM 611 C CA . GLN A 1 80 ? 0.897 9.319 7.090 1.00 89.94 80 GLN A CA 1
ATOM 612 C C . GLN A 1 80 ? 2.045 8.436 6.597 1.00 89.94 80 GLN A C 1
ATOM 614 O O . GLN A 1 80 ? 3.062 8.948 6.129 1.00 89.94 80 GLN A O 1
ATOM 619 N N . ALA A 1 81 ? 1.902 7.113 6.655 1.00 88.94 81 ALA A N 1
ATOM 620 C CA . ALA A 1 81 ? 2.905 6.217 6.088 1.00 88.94 81 ALA A CA 1
ATOM 621 C C . ALA A 1 81 ? 2.994 6.355 4.555 1.00 88.94 81 ALA A C 1
ATOM 623 O O . ALA A 1 81 ? 4.095 6.407 4.000 1.00 88.94 81 ALA A O 1
ATOM 624 N N . GLY A 1 82 ? 1.845 6.457 3.880 1.00 88.00 82 GLY A N 1
ATOM 625 C CA . GLY A 1 82 ? 1.758 6.573 2.423 1.00 88.00 82 GLY A CA 1
ATOM 626 C C . GLY A 1 82 ? 2.119 7.952 1.863 1.00 88.00 82 GLY A C 1
ATOM 627 O O . GLY A 1 82 ? 2.716 8.024 0.794 1.00 88.00 82 GLY A O 1
ATOM 628 N N . TYR A 1 83 ? 1.800 9.041 2.563 1.00 86.31 83 TYR A N 1
ATOM 629 C CA . TYR A 1 83 ? 1.827 10.413 2.029 1.00 86.31 83 TYR A CA 1
ATOM 630 C C . TYR A 1 83 ? 2.666 11.399 2.840 1.00 86.31 83 TYR 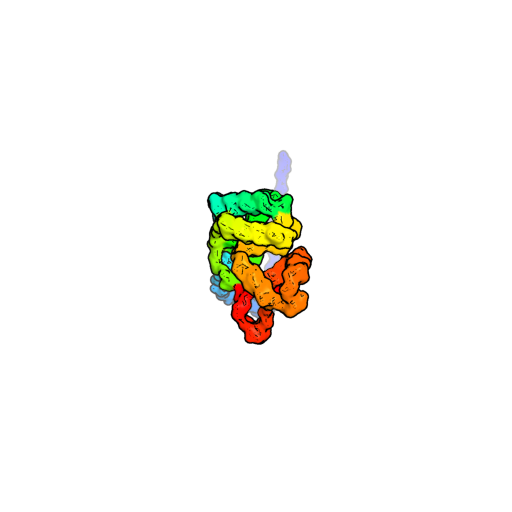A C 1
ATOM 632 O O . TYR A 1 83 ? 3.309 12.275 2.255 1.00 86.31 83 TYR A O 1
ATOM 640 N N . ALA A 1 84 ? 2.738 11.251 4.166 1.00 77.06 84 ALA A N 1
ATOM 641 C CA . ALA A 1 84 ? 3.584 12.132 4.968 1.00 77.06 84 ALA A CA 1
ATOM 642 C C . ALA A 1 84 ? 5.068 11.770 4.819 1.00 77.06 84 ALA A C 1
ATOM 644 O O . ALA A 1 84 ? 5.434 10.616 4.611 1.00 77.06 84 ALA A O 1
ATOM 645 N N . TRP A 1 85 ? 5.953 12.755 4.986 1.00 73.62 85 TRP A N 1
ATOM 646 C CA . TRP A 1 85 ? 7.414 12.595 4.919 1.00 73.62 85 TRP A CA 1
ATOM 647 C C . TRP A 1 85 ? 8.038 12.292 6.291 1.00 73.62 85 TRP A C 1
ATOM 649 O O . TRP A 1 85 ? 9.054 12.864 6.696 1.00 73.62 85 TRP A O 1
ATOM 659 N N . THR A 1 86 ? 7.397 11.401 7.049 1.00 75.38 86 THR A N 1
ATOM 660 C CA . THR A 1 86 ? 7.871 10.962 8.366 1.00 75.38 86 THR A CA 1
ATOM 661 C C . THR A 1 86 ? 9.199 10.205 8.269 1.00 75.38 86 THR A C 1
ATOM 663 O O . THR A 1 86 ? 9.624 9.741 7.211 1.00 75.38 86 THR A O 1
ATOM 666 N N . ALA A 1 87 ? 9.890 10.031 9.400 1.00 73.75 87 ALA A N 1
ATOM 667 C CA . ALA A 1 87 ? 11.143 9.274 9.430 1.00 73.75 87 ALA A CA 1
ATOM 668 C C . ALA A 1 87 ? 10.981 7.817 8.950 1.00 73.75 87 ALA A C 1
ATOM 670 O O . ALA A 1 87 ? 11.930 7.261 8.394 1.00 73.75 87 ALA A O 1
ATOM 671 N N . LYS A 1 88 ? 9.801 7.209 9.158 1.00 71.06 88 LYS A N 1
ATOM 672 C CA . LYS A 1 88 ? 9.481 5.848 8.708 1.00 71.06 88 LYS A CA 1
ATOM 673 C C . LYS A 1 88 ? 9.193 5.821 7.207 1.00 71.06 88 LYS A C 1
ATOM 675 O O . LYS A 1 88 ? 9.850 5.072 6.490 1.00 71.06 88 LYS A O 1
ATOM 680 N N . SER A 1 89 ? 8.300 6.682 6.723 1.00 76.06 89 SER A N 1
ATOM 681 C CA . SER A 1 89 ? 7.942 6.730 5.301 1.00 76.06 89 SER A CA 1
ATOM 682 C C . SER A 1 89 ? 9.133 7.128 4.422 1.00 76.06 89 SER A C 1
ATOM 684 O O . SER A 1 89 ? 9.339 6.544 3.366 1.00 76.06 89 SER A O 1
ATOM 686 N N . ARG A 1 90 ? 10.022 8.012 4.892 1.00 77.00 90 ARG A N 1
ATOM 687 C CA . ARG A 1 90 ? 11.292 8.338 4.215 1.00 77.00 90 ARG A CA 1
ATOM 688 C C . ARG A 1 90 ? 12.183 7.125 3.942 1.00 77.00 90 ARG A C 1
ATOM 690 O O . ARG A 1 90 ? 12.901 7.114 2.946 1.00 77.00 90 ARG A O 1
ATOM 697 N N . ARG A 1 91 ? 12.191 6.117 4.826 1.00 78.50 91 ARG A N 1
ATOM 698 C CA . ARG A 1 91 ? 12.984 4.889 4.613 1.00 78.50 91 ARG A CA 1
ATOM 699 C C . ARG A 1 91 ? 12.413 4.035 3.488 1.00 78.50 91 ARG A C 1
ATOM 701 O O . ARG A 1 91 ? 13.193 3.416 2.766 1.00 78.50 91 ARG A O 1
ATOM 708 N N . PHE A 1 92 ? 11.089 4.029 3.358 1.00 80.06 92 PHE A N 1
ATOM 709 C CA . PHE A 1 92 ? 10.379 3.354 2.282 1.00 80.06 92 PHE A CA 1
ATOM 710 C C . PHE A 1 92 ? 10.549 4.110 0.957 1.00 80.06 92 PHE A C 1
ATOM 712 O O . PHE A 1 92 ? 11.083 3.560 -0.002 1.00 80.06 92 PHE A O 1
ATOM 719 N N . TRP A 1 93 ? 10.192 5.397 0.929 1.00 78.62 93 TRP A N 1
ATOM 720 C CA . TRP A 1 93 ? 10.186 6.207 -0.288 1.00 78.62 93 TRP A CA 1
ATOM 721 C C . TRP A 1 93 ? 11.588 6.558 -0.795 1.00 78.62 93 TRP A C 1
ATOM 723 O O . TRP A 1 93 ? 11.781 6.664 -1.998 1.00 78.62 93 TRP A O 1
ATOM 733 N N . ARG A 1 94 ? 12.599 6.689 0.073 1.00 77.44 94 ARG A N 1
ATOM 734 C CA . ARG A 1 94 ? 14.000 6.971 -0.303 1.00 77.44 94 ARG A CA 1
ATOM 735 C C . ARG A 1 94 ? 14.129 8.138 -1.298 1.00 77.44 94 ARG A C 1
ATOM 737 O O . ARG A 1 94 ? 14.026 9.280 -0.875 1.00 77.44 94 ARG A O 1
ATOM 744 N N . LYS A 1 95 ? 14.400 7.845 -2.579 1.00 67.94 95 LYS A N 1
ATOM 745 C CA . LYS A 1 95 ? 14.555 8.812 -3.685 1.00 67.94 95 LYS A CA 1
ATOM 746 C C . LYS A 1 95 ? 13.286 8.963 -4.546 1.00 67.94 95 LYS A C 1
ATOM 748 O O . LYS A 1 95 ? 13.293 9.728 -5.496 1.00 67.94 95 LYS A O 1
ATOM 753 N N . LEU A 1 96 ? 12.231 8.194 -4.272 1.00 69.25 96 LEU A N 1
ATOM 754 C CA . LEU A 1 96 ? 11.000 8.134 -5.080 1.00 69.25 96 LEU A CA 1
ATOM 755 C C . LEU A 1 96 ? 10.063 9.303 -4.843 1.00 69.25 96 LEU A C 1
ATOM 757 O O . LEU A 1 96 ? 9.189 9.590 -5.652 1.00 69.25 96 LEU A O 1
ATOM 761 N N . ARG A 1 97 ? 10.220 9.942 -3.697 1.00 71.94 97 ARG A N 1
ATOM 762 C CA . ARG A 1 97 ? 9.501 11.142 -3.326 1.00 71.94 97 ARG A CA 1
ATOM 763 C C . ARG A 1 97 ? 10.508 12.008 -2.576 1.00 71.94 97 ARG A C 1
ATOM 765 O O . ARG A 1 97 ? 11.460 11.490 -1.996 1.00 71.94 97 ARG A O 1
ATOM 772 N N . GLU A 1 98 ? 10.376 13.317 -2.688 1.00 63.66 98 GLU A N 1
ATOM 773 C CA . GLU A 1 98 ? 11.310 14.260 -2.058 1.00 63.66 98 GLU A CA 1
ATOM 774 C C . GLU A 1 98 ? 10.584 15.182 -1.076 1.00 63.66 98 GLU A C 1
ATOM 776 O O . GLU A 1 98 ? 11.187 15.648 -0.109 1.00 63.66 98 GLU A O 1
ATOM 781 N N . GLU A 1 99 ? 9.274 15.359 -1.265 1.00 67.56 99 GLU A N 1
ATOM 782 C CA . GLU A 1 99 ? 8.440 16.266 -0.488 1.00 67.56 99 GLU A CA 1
ATOM 783 C C . GLU A 1 99 ? 7.127 15.582 -0.058 1.00 67.56 99 GLU A C 1
ATOM 785 O O . GLU A 1 99 ? 6.573 14.771 -0.816 1.00 67.56 99 GLU A O 1
ATOM 790 N N . PRO A 1 100 ? 6.620 15.855 1.161 1.00 68.81 100 PRO A N 1
ATOM 791 C CA . PRO A 1 100 ? 5.272 15.451 1.543 1.00 68.81 100 PRO A CA 1
ATOM 792 C C . PRO A 1 100 ? 4.254 16.075 0.587 1.00 68.81 100 PRO A C 1
ATOM 794 O O . PRO A 1 100 ? 4.229 17.287 0.398 1.00 68.81 100 PRO A O 1
ATOM 797 N N . SER A 1 101 ? 3.387 15.242 0.022 1.00 76.81 101 SER A N 1
ATOM 798 C CA . SER A 1 101 ? 2.221 15.689 -0.741 1.00 76.81 101 SER A CA 1
ATOM 799 C C . SER A 1 101 ? 0.964 15.318 0.040 1.00 76.81 101 SER A C 1
ATOM 801 O O . SER A 1 101 ? 0.915 14.225 0.612 1.00 76.81 101 SER A O 1
ATOM 803 N N . PRO A 1 102 ? -0.040 16.209 0.121 1.00 84.94 102 PRO A N 1
ATOM 804 C CA . PRO A 1 102 ? -1.319 15.844 0.707 1.00 84.94 102 PRO A CA 1
ATOM 805 C C . PRO A 1 102 ? -1.939 14.690 -0.097 1.00 84.94 102 PRO A C 1
ATOM 807 O O . PRO A 1 102 ? -1.787 14.655 -1.321 1.00 84.94 102 PRO A O 1
ATOM 810 N N . PRO A 1 103 ? -2.611 13.736 0.568 1.00 89.94 103 PRO A N 1
ATOM 811 C CA . PRO A 1 103 ? -3.276 12.648 -0.128 1.00 89.94 103 PRO A CA 1
ATOM 812 C C . PRO A 1 103 ? -4.404 13.186 -1.007 1.00 89.94 103 PRO A C 1
ATOM 814 O O . PRO A 1 103 ? -5.175 14.046 -0.587 1.00 89.94 103 PRO A O 1
ATOM 817 N N . GLU A 1 104 ? -4.505 12.664 -2.226 1.00 93.19 104 GLU A N 1
ATOM 818 C CA . GLU A 1 104 ? -5.635 12.933 -3.110 1.00 93.19 104 GLU A CA 1
ATOM 819 C C . GLU A 1 104 ? -6.718 11.863 -2.879 1.00 93.19 104 GLU A C 1
ATOM 821 O O . GLU A 1 104 ? -6.435 10.674 -3.078 1.00 93.19 104 GLU A O 1
ATOM 826 N N . PRO A 1 105 ? -7.955 12.234 -2.491 1.00 94.62 105 PRO A N 1
ATOM 827 C CA . PRO A 1 105 ? -8.988 11.262 -2.127 1.00 94.62 105 PRO A CA 1
ATOM 828 C C . PRO A 1 105 ? -9.309 10.243 -3.227 1.00 94.62 105 PRO A C 1
ATOM 830 O O . PRO A 1 105 ? -9.558 9.075 -2.930 1.00 94.62 105 PRO A O 1
ATOM 833 N N . GLU A 1 106 ? -9.270 10.645 -4.501 1.00 95.38 106 GLU A N 1
ATOM 834 C CA . GLU A 1 106 ? -9.515 9.737 -5.631 1.00 95.38 106 GLU A CA 1
ATOM 835 C C . GLU A 1 106 ? -8.371 8.736 -5.847 1.00 95.38 106 GLU A C 1
ATOM 837 O O . GLU A 1 106 ? -8.623 7.567 -6.156 1.00 95.38 106 GLU A O 1
ATOM 842 N N . ALA A 1 107 ? -7.119 9.148 -5.628 1.00 94.19 107 ALA A N 1
ATOM 843 C CA . ALA A 1 107 ? -5.974 8.241 -5.684 1.00 94.19 107 ALA A CA 1
ATOM 844 C C . ALA A 1 107 ? -6.060 7.197 -4.560 1.00 94.19 107 ALA A C 1
ATOM 846 O O . ALA A 1 107 ? -5.962 5.993 -4.814 1.00 94.19 107 ALA A O 1
ATOM 847 N N . VAL A 1 108 ? -6.362 7.646 -3.336 1.00 96.31 108 VAL A N 1
ATOM 848 C CA . VAL A 1 108 ? -6.582 6.761 -2.181 1.00 96.31 108 VAL A CA 1
ATOM 849 C C . VAL A 1 108 ? -7.743 5.803 -2.447 1.00 96.31 108 VAL A C 1
ATOM 851 O O . VAL A 1 108 ? -7.629 4.607 -2.180 1.00 96.31 108 VAL A O 1
ATOM 854 N N . ARG A 1 109 ? -8.843 6.291 -3.032 1.00 97.31 109 ARG A N 1
ATOM 855 C CA . ARG A 1 109 ? -10.006 5.466 -3.390 1.00 97.31 109 ARG A CA 1
ATOM 856 C C . ARG A 1 109 ? -9.657 4.398 -4.413 1.00 97.31 109 ARG A C 1
ATOM 858 O O . ARG A 1 109 ? -10.096 3.259 -4.266 1.00 97.31 109 ARG A O 1
ATOM 865 N N . SER A 1 110 ? -8.879 4.755 -5.429 1.00 97.25 110 SER A N 1
ATOM 866 C CA . SER A 1 110 ? -8.458 3.830 -6.483 1.00 97.25 110 SER A CA 1
ATOM 867 C C . SER A 1 110 ? -7.655 2.668 -5.899 1.00 97.25 110 SER A C 1
ATOM 869 O O . SER A 1 110 ? -7.962 1.507 -6.167 1.00 97.25 110 SER A O 1
ATOM 871 N N . ILE A 1 111 ? -6.706 2.963 -5.007 1.00 97.25 111 ILE A N 1
ATOM 872 C CA . ILE A 1 111 ? -5.923 1.935 -4.313 1.00 97.25 111 ILE A CA 1
ATOM 873 C C . ILE A 1 111 ? -6.771 1.123 -3.346 1.00 97.25 111 ILE A C 1
ATOM 875 O O . ILE A 1 111 ? -6.692 -0.103 -3.344 1.00 97.25 111 ILE A O 1
ATOM 879 N N . ALA A 1 112 ? -7.599 1.774 -2.532 1.00 97.00 112 ALA A N 1
ATOM 880 C CA . ALA A 1 112 ? -8.446 1.081 -1.571 1.00 97.00 112 ALA A CA 1
ATOM 881 C C . ALA A 1 112 ? -9.406 0.103 -2.270 1.00 97.00 112 ALA A C 1
ATOM 883 O O . ALA A 1 112 ? -9.565 -1.030 -1.813 1.00 97.00 112 ALA A O 1
ATOM 884 N N . ARG A 1 113 ? -9.981 0.490 -3.418 1.00 97.75 113 ARG A N 1
ATOM 885 C CA . ARG A 1 113 ? -10.800 -0.405 -4.252 1.00 97.75 113 ARG A CA 1
ATOM 886 C C . ARG A 1 113 ? -9.991 -1.544 -4.850 1.00 97.75 113 ARG A C 1
ATOM 888 O O . ARG A 1 113 ? -10.428 -2.686 -4.766 1.00 97.75 113 ARG A O 1
ATOM 895 N N . TRP A 1 114 ? -8.797 -1.270 -5.370 1.00 96.81 114 TRP A N 1
ATOM 896 C CA . TRP A 1 114 ? -7.913 -2.327 -5.863 1.00 96.81 114 TRP A CA 1
ATOM 897 C C . TRP A 1 114 ? -7.593 -3.349 -4.756 1.00 96.81 114 TRP A C 1
ATOM 899 O O . TRP A 1 114 ? -7.687 -4.560 -4.961 1.00 96.81 114 TRP A O 1
ATOM 909 N N . LEU A 1 115 ? -7.308 -2.882 -3.534 1.00 96.62 115 LEU A N 1
ATOM 910 C CA . LEU A 1 115 ? -7.114 -3.753 -2.372 1.00 96.62 115 LEU A CA 1
ATOM 911 C C . LEU A 1 115 ? -8.382 -4.547 -2.044 1.00 96.62 115 LEU A C 1
ATOM 913 O O . LEU A 1 115 ? -8.288 -5.730 -1.713 1.00 96.62 115 LEU A O 1
ATOM 917 N N . GLN A 1 116 ? -9.559 -3.929 -2.132 1.00 96.50 116 GLN A N 1
ATOM 918 C CA . GLN A 1 116 ? -10.839 -4.591 -1.886 1.00 96.50 116 GLN A CA 1
ATOM 919 C C . GLN A 1 116 ? -11.084 -5.723 -2.891 1.00 96.50 116 GLN A C 1
ATOM 921 O O . GLN A 1 116 ? -11.369 -6.847 -2.479 1.00 96.50 116 GLN A O 1
ATOM 926 N N . GLU A 1 117 ? -10.871 -5.476 -4.184 1.00 95.50 117 GLU A N 1
ATOM 927 C CA . GLU A 1 117 ? -11.010 -6.473 -5.255 1.00 95.50 117 GLU A CA 1
ATOM 928 C C . GLU A 1 117 ? -10.077 -7.677 -5.064 1.00 95.50 117 GLU A C 1
ATOM 930 O O . GLU A 1 117 ? -10.457 -8.821 -5.323 1.00 95.50 117 GLU A O 1
ATOM 935 N N . LYS A 1 118 ? -8.859 -7.453 -4.554 1.00 93.94 118 LYS A N 1
ATOM 936 C CA . LYS A 1 118 ? -7.901 -8.529 -4.240 1.00 93.94 118 LYS A CA 1
ATOM 937 C C . LYS A 1 118 ? -8.161 -9.209 -2.883 1.00 93.94 118 LYS A C 1
ATOM 939 O O . LYS A 1 118 ? -7.485 -10.187 -2.536 1.00 93.94 118 LYS A O 1
ATOM 944 N N . GLY A 1 119 ? -9.142 -8.736 -2.109 1.00 94.81 119 GLY A N 1
ATOM 945 C CA . GLY A 1 119 ? -9.446 -9.223 -0.759 1.00 94.81 119 GLY A CA 1
ATOM 946 C C . GLY A 1 119 ? -8.348 -8.893 0.258 1.00 94.81 119 GLY A C 1
ATOM 947 O O . GLY A 1 119 ? -8.045 -9.711 1.128 1.00 94.81 119 GLY A O 1
ATOM 948 N N . LEU A 1 120 ? -7.705 -7.737 0.091 1.00 95.94 120 LEU A N 1
ATOM 949 C CA . LEU A 1 120 ? -6.610 -7.200 0.907 1.00 95.94 120 LEU A CA 1
ATOM 950 C C . LEU A 1 120 ? -7.037 -5.996 1.759 1.00 95.94 120 LEU A C 1
ATOM 952 O O . LEU A 1 120 ? -6.281 -5.596 2.643 1.00 95.94 120 LEU A O 1
ATOM 956 N N . ALA A 1 121 ? -8.228 -5.428 1.527 1.00 96.25 121 ALA A N 1
ATOM 957 C CA . ALA A 1 121 ? -8.787 -4.288 2.267 1.00 96.25 121 ALA A CA 1
ATOM 958 C C . ALA A 1 121 ? -9.248 -4.660 3.693 1.00 96.25 121 ALA A C 1
ATOM 960 O O . ALA A 1 121 ? -10.364 -4.379 4.114 1.00 96.25 121 ALA A O 1
ATOM 961 N N . GLN A 1 122 ? -8.367 -5.309 4.450 1.00 96.44 122 GLN A N 1
ATOM 962 C CA . GLN A 1 122 ? -8.570 -5.693 5.841 1.00 96.44 122 GLN A CA 1
ATOM 963 C C . GLN A 1 122 ? -7.595 -4.915 6.716 1.00 96.44 122 GLN A C 1
ATOM 965 O O . GLN A 1 122 ? -6.398 -4.871 6.412 1.00 96.44 122 GLN A O 1
ATOM 970 N N . LYS A 1 123 ? -8.057 -4.398 7.861 1.00 95.94 123 LYS A N 1
ATOM 971 C CA . LYS A 1 123 ? -7.200 -3.691 8.830 1.00 95.94 123 LYS A CA 1
ATOM 972 C C . LYS A 1 123 ? -5.896 -4.430 9.148 1.00 95.94 123 LYS A C 1
ATOM 974 O O . LYS A 1 123 ? -4.826 -3.827 9.163 1.00 95.94 123 LYS A O 1
ATOM 979 N N . ALA A 1 124 ? -5.961 -5.742 9.377 1.00 94.94 124 ALA A N 1
ATOM 980 C CA . ALA A 1 124 ? -4.783 -6.552 9.698 1.00 94.94 124 ALA A CA 1
ATOM 981 C C . ALA A 1 124 ? -3.760 -6.615 8.550 1.00 94.94 124 ALA A C 1
ATOM 983 O O . ALA A 1 124 ? -2.559 -6.744 8.793 1.00 94.94 124 ALA A O 1
ATOM 984 N N . TRP A 1 125 ? -4.220 -6.532 7.301 1.00 95.62 125 TRP A N 1
ATOM 985 C CA . TRP A 1 125 ? -3.346 -6.528 6.137 1.00 95.62 125 TRP A CA 1
ATOM 986 C C . TRP A 1 125 ? -2.737 -5.140 5.922 1.00 95.62 125 TRP A C 1
ATOM 988 O O . TRP A 1 125 ? -1.511 -5.032 5.913 1.00 95.62 125 TRP A O 1
ATOM 998 N N . VAL A 1 126 ? -3.560 -4.086 5.873 1.00 95.56 126 VAL A N 1
ATOM 999 C CA . VAL A 1 126 ? -3.098 -2.702 5.641 1.00 95.56 126 VAL A CA 1
ATOM 1000 C C . VAL A 1 126 ? -2.131 -2.251 6.734 1.00 95.56 126 VAL A C 1
ATOM 1002 O O . VAL A 1 126 ? -1.092 -1.676 6.438 1.00 95.56 126 VAL A O 1
ATOM 1005 N N . ARG A 1 127 ? -2.370 -2.627 7.997 1.00 94.25 127 ARG A N 1
ATOM 1006 C CA . ARG A 1 127 ? -1.451 -2.327 9.107 1.00 94.25 127 ARG A CA 1
ATOM 1007 C C . ARG A 1 127 ? -0.029 -2.869 8.901 1.00 94.25 127 ARG A C 1
ATOM 1009 O O . ARG A 1 127 ? 0.917 -2.295 9.437 1.00 94.25 127 ARG A O 1
ATOM 1016 N N . ARG A 1 128 ? 0.138 -3.979 8.171 1.00 92.94 128 ARG A N 1
ATOM 1017 C CA . ARG A 1 128 ? 1.463 -4.564 7.890 1.00 92.94 128 ARG A CA 1
ATOM 1018 C C . ARG A 1 128 ? 2.213 -3.811 6.797 1.00 92.94 128 ARG A C 1
ATOM 1020 O O . ARG A 1 128 ? 3.438 -3.856 6.795 1.00 92.94 128 ARG A O 1
ATOM 1027 N N . PHE A 1 129 ? 1.494 -3.153 5.892 1.00 93.19 129 PHE A N 1
ATOM 1028 C CA . PHE A 1 129 ? 2.079 -2.423 4.772 1.00 93.19 129 PHE A CA 1
ATOM 1029 C C . PHE A 1 129 ? 1.245 -1.183 4.415 1.00 93.19 129 PHE A C 1
ATOM 1031 O O . PHE A 1 129 ? 0.620 -1.139 3.356 1.00 93.19 129 PHE A O 1
ATOM 1038 N N . PRO A 1 130 ? 1.184 -0.186 5.315 1.00 93.56 130 PRO A N 1
ATOM 1039 C CA . PRO A 1 130 ? 0.341 0.993 5.129 1.00 93.56 130 PRO A CA 1
ATOM 1040 C C . PRO A 1 130 ? 0.829 1.910 4.003 1.00 93.56 130 PRO A C 1
ATOM 1042 O O . PRO A 1 130 ? 0.035 2.636 3.410 1.00 93.56 130 PRO A O 1
ATOM 1045 N N . GLU A 1 131 ? 2.118 1.846 3.662 1.00 92.06 131 GLU A N 1
ATOM 1046 C CA . GLU A 1 131 ? 2.730 2.616 2.578 1.00 92.06 131 GLU A CA 1
ATOM 1047 C C . GLU A 1 131 ? 2.077 2.335 1.212 1.00 92.06 131 GLU A C 1
ATOM 1049 O O . GLU A 1 131 ? 2.128 3.188 0.326 1.00 92.06 131 GLU A O 1
ATOM 1054 N N . VAL A 1 132 ? 1.390 1.191 1.067 1.00 93.19 132 VAL A N 1
ATOM 1055 C CA . VAL A 1 132 ? 0.616 0.824 -0.128 1.00 93.19 132 VAL A CA 1
ATOM 1056 C C . VAL A 1 132 ? -0.388 1.894 -0.549 1.00 93.19 132 VAL A C 1
ATOM 1058 O O . VAL A 1 132 ? -0.609 2.073 -1.739 1.00 93.19 132 VAL A O 1
ATOM 10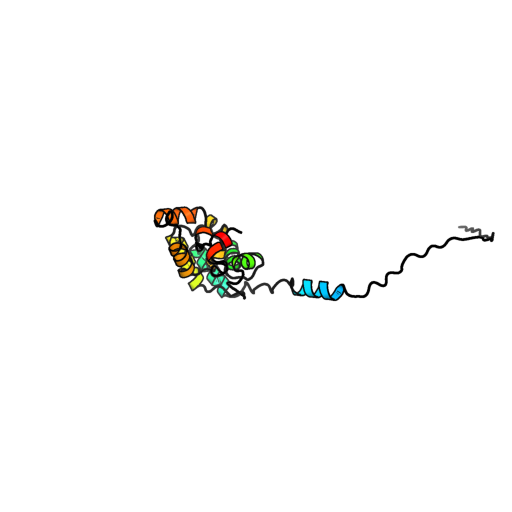61 N N . LEU A 1 133 ? -0.971 2.625 0.409 1.00 93.88 133 LEU A N 1
ATOM 1062 C CA . LEU A 1 133 ? -1.983 3.644 0.129 1.00 93.88 133 LEU A CA 1
ATOM 1063 C C . LEU A 1 133 ? -1.412 4.839 -0.632 1.00 93.88 133 LEU A C 1
ATOM 1065 O O . LEU A 1 133 ? -2.172 5.564 -1.254 1.00 93.88 133 LEU A O 1
ATOM 1069 N N . GLY A 1 134 ? -0.093 5.046 -0.570 1.00 91.19 134 GLY A N 1
ATOM 1070 C CA . GLY A 1 134 ? 0.593 6.105 -1.304 1.00 91.19 134 GLY A CA 1
ATOM 1071 C C . GLY A 1 134 ? 1.126 5.689 -2.675 1.00 91.19 134 GLY A C 1
ATOM 1072 O O . GLY A 1 134 ? 1.731 6.533 -3.339 1.00 91.19 134 GLY A O 1
ATOM 1073 N N . LEU A 1 135 ? 0.969 4.418 -3.068 1.00 91.38 135 LEU A N 1
ATOM 1074 C CA . LEU A 1 135 ? 1.342 3.903 -4.392 1.00 91.38 135 LEU A CA 1
ATOM 1075 C C . LEU A 1 135 ? 0.220 4.147 -5.407 1.00 91.38 135 LEU A C 1
ATOM 1077 O O . LEU A 1 135 ? -0.909 4.432 -5.022 1.00 91.38 135 LEU A O 1
ATOM 1081 N N . SER A 1 136 ? 0.519 4.016 -6.700 1.00 91.81 136 SER A N 1
ATOM 1082 C CA . SER A 1 136 ? -0.502 4.009 -7.755 1.00 91.81 136 SER A CA 1
ATOM 1083 C C . SER A 1 136 ? -0.902 2.578 -8.147 1.00 91.81 136 SER A C 1
ATOM 1085 O O . SER A 1 136 ? -0.182 1.618 -7.864 1.00 91.81 136 SER A O 1
ATOM 1087 N N . VAL A 1 137 ? -2.063 2.397 -8.785 1.00 94.19 137 VAL A N 1
ATOM 1088 C CA . VAL A 1 137 ? -2.494 1.061 -9.243 1.00 94.19 137 VAL A CA 1
ATOM 1089 C C . VAL A 1 137 ? -1.525 0.546 -10.305 1.00 94.19 137 VAL A C 1
ATOM 1091 O O . VAL A 1 137 ? -1.145 -0.623 -10.297 1.00 94.19 137 VAL A O 1
ATOM 1094 N N . GLU A 1 138 ? -1.057 1.442 -11.169 1.00 92.00 138 GLU A N 1
ATOM 1095 C CA . GLU A 1 138 ? -0.048 1.170 -12.188 1.00 92.00 138 GLU A CA 1
ATOM 1096 C C . GLU A 1 138 ? 1.246 0.663 -11.549 1.00 92.00 138 GLU A C 1
ATOM 1098 O O . GLU A 1 138 ? 1.839 -0.292 -12.043 1.00 92.00 138 GLU A O 1
ATOM 1103 N N . ASP A 1 139 ? 1.653 1.239 -10.414 1.00 89.06 139 ASP A N 1
ATOM 1104 C CA . ASP A 1 139 ? 2.837 0.800 -9.684 1.00 89.06 139 ASP A CA 1
ATOM 1105 C C . ASP A 1 139 ? 2.712 -0.645 -9.175 1.00 89.06 139 ASP A C 1
ATOM 1107 O O . ASP A 1 139 ? 3.695 -1.395 -9.206 1.00 89.06 139 ASP A O 1
ATOM 1111 N N . LEU A 1 140 ? 1.518 -1.034 -8.715 1.00 91.75 140 LEU A N 1
ATOM 1112 C CA . LEU A 1 140 ? 1.217 -2.382 -8.225 1.00 91.75 140 LEU A CA 1
ATOM 1113 C C . LEU A 1 140 ? 1.144 -3.397 -9.375 1.00 91.75 140 LEU A C 1
ATOM 1115 O O . LEU A 1 140 ? 1.696 -4.496 -9.272 1.00 91.75 140 LEU A O 1
ATOM 1119 N N . GLU A 1 141 ? 0.511 -3.028 -10.489 1.00 91.94 141 GLU A N 1
ATOM 1120 C CA . GLU A 1 141 ? 0.413 -3.879 -11.679 1.00 91.94 141 GLU A CA 1
ATOM 1121 C C . GLU A 1 141 ? 1.767 -4.033 -12.389 1.00 91.94 141 GLU A C 1
ATOM 1123 O O . GLU A 1 141 ? 2.109 -5.119 -12.863 1.00 91.94 141 GLU A O 1
ATOM 1128 N N . GLU A 1 142 ? 2.606 -2.995 -12.393 1.00 88.69 142 GLU A N 1
ATOM 1129 C CA . GLU A 1 142 ? 3.989 -3.112 -12.849 1.00 88.69 142 GLU A CA 1
ATOM 1130 C C . GLU A 1 142 ? 4.771 -4.083 -11.948 1.00 88.69 142 GLU A C 1
ATOM 1132 O O . GLU A 1 142 ? 5.468 -4.971 -12.449 1.00 88.69 142 GLU A O 1
ATOM 1137 N N . GLY A 1 143 ? 4.585 -3.995 -10.625 1.00 88.00 143 GLY A N 1
ATOM 1138 C CA . GLY A 1 143 ? 5.104 -4.968 -9.662 1.00 88.00 143 GLY A CA 1
ATOM 1139 C C . GLY A 1 143 ? 4.728 -6.405 -10.031 1.00 88.00 143 GLY A C 1
ATOM 1140 O O . GLY A 1 143 ? 5.609 -7.259 -10.182 1.00 88.00 143 GLY A O 1
ATOM 1141 N N . ARG A 1 144 ? 3.440 -6.652 -10.298 1.00 90.38 144 ARG A N 1
ATOM 1142 C CA . ARG A 1 144 ? 2.92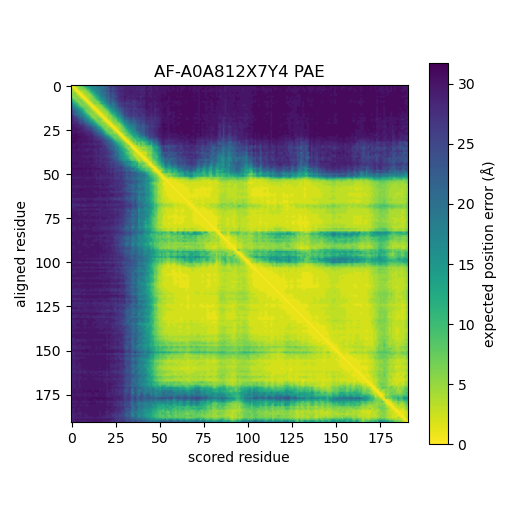7 -7.944 -10.783 1.00 90.38 144 ARG A CA 1
ATOM 1143 C C . ARG A 1 144 ? 3.577 -8.378 -12.099 1.00 90.38 144 ARG A C 1
ATOM 1145 O O . ARG A 1 144 ? 3.941 -9.545 -12.231 1.00 90.38 144 ARG A O 1
ATOM 1152 N N . SER A 1 145 ? 3.748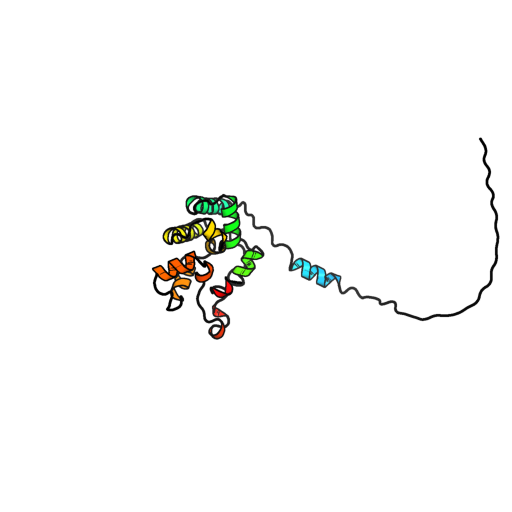 -7.476 -13.064 1.00 89.00 145 SER A N 1
ATOM 1153 C CA . SER A 1 145 ? 4.322 -7.806 -14.380 1.00 89.00 145 SER A CA 1
ATOM 1154 C C . SER A 1 145 ? 5.764 -8.324 -14.295 1.00 89.00 145 SER A C 1
ATOM 1156 O O . SER A 1 145 ? 6.171 -9.183 -15.078 1.00 89.00 145 SER A O 1
ATOM 1158 N N . THR A 1 146 ? 6.514 -7.854 -13.295 1.00 88.44 146 THR A N 1
ATOM 1159 C CA . THR A 1 146 ? 7.898 -8.276 -13.035 1.00 88.44 146 THR A CA 1
ATOM 1160 C C . THR A 1 146 ? 7.995 -9.525 -12.154 1.00 88.44 146 THR A C 1
ATOM 1162 O O . THR A 1 146 ? 9.095 -10.029 -11.920 1.00 88.44 146 THR A O 1
ATOM 1165 N N . ALA A 1 147 ? 6.869 -10.056 -11.663 1.00 88.62 147 ALA A N 1
ATOM 1166 C CA . ALA A 1 147 ? 6.852 -11.189 -10.748 1.00 88.62 147 ALA A CA 1
ATOM 1167 C C . ALA A 1 147 ? 7.589 -12.415 -11.332 1.00 88.62 147 ALA A C 1
ATOM 1169 O O . ALA A 1 147 ? 7.529 -12.692 -12.537 1.00 88.62 147 ALA A O 1
ATOM 1170 N N . PRO A 1 148 ? 8.295 -13.186 -10.486 1.00 86.19 148 PRO A N 1
ATOM 1171 C CA . PRO A 1 148 ? 9.049 -14.345 -10.941 1.00 86.19 148 PRO A CA 1
ATOM 1172 C C . PRO A 1 148 ? 8.125 -15.417 -11.533 1.00 86.19 148 PRO A C 1
ATOM 1174 O O . PRO A 1 148 ? 6.938 -15.487 -11.218 1.00 86.19 148 PRO A O 1
ATOM 1177 N N . SER A 1 149 ? 8.681 -16.304 -12.366 1.00 87.69 149 SER A N 1
ATOM 1178 C CA . SER A 1 149 ? 7.918 -17.319 -13.115 1.00 87.69 149 SER A CA 1
ATOM 1179 C C . SER A 1 149 ? 6.978 -18.168 -12.248 1.00 87.69 149 SER A C 1
ATOM 1181 O O . SER A 1 149 ? 5.870 -18.478 -12.679 1.00 87.69 149 SER A O 1
ATOM 1183 N N . TYR A 1 150 ? 7.379 -18.488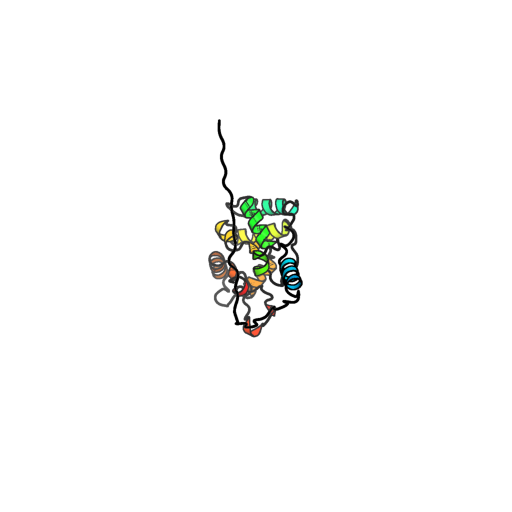 -11.014 1.00 86.00 150 TYR A N 1
ATOM 1184 C CA . TYR A 1 150 ? 6.584 -19.272 -10.063 1.00 86.00 150 TYR A CA 1
ATOM 1185 C C . TYR A 1 150 ? 5.393 -18.508 -9.445 1.00 86.00 1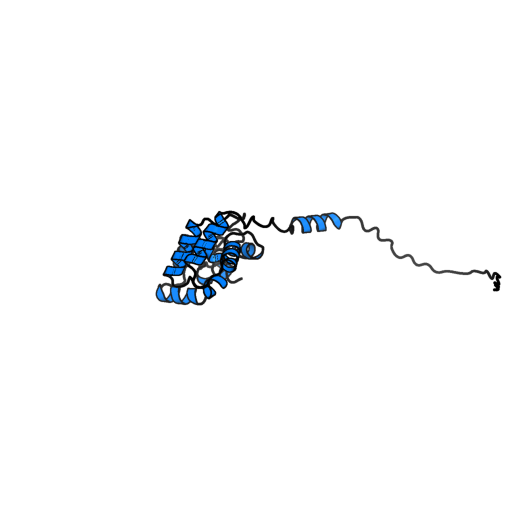50 TYR A C 1
ATOM 1187 O O . TYR A 1 150 ? 4.522 -19.134 -8.847 1.00 86.00 150 TYR A O 1
ATOM 1195 N N . LEU A 1 151 ? 5.322 -17.181 -9.608 1.00 90.19 151 LEU A N 1
ATOM 1196 C CA . LEU A 1 151 ? 4.201 -16.325 -9.193 1.00 90.19 151 LEU A CA 1
ATOM 1197 C C . LEU A 1 151 ? 3.395 -15.776 -10.382 1.00 90.19 151 LEU A C 1
ATOM 1199 O O . LEU A 1 151 ? 2.579 -14.883 -10.194 1.00 90.19 151 LEU A O 1
ATOM 1203 N N . LYS A 1 152 ? 3.585 -16.291 -11.606 1.00 86.62 152 LYS A N 1
ATOM 1204 C CA . LYS A 1 152 ? 2.856 -15.792 -12.789 1.00 86.62 152 LYS A CA 1
ATOM 1205 C C . LYS A 1 152 ? 1.353 -16.073 -12.770 1.00 86.62 152 LYS A C 1
ATOM 1207 O O . LYS A 1 152 ? 0.595 -15.352 -13.412 1.00 86.62 152 LYS A O 1
ATOM 1212 N N . SER A 1 153 ? 0.925 -17.128 -12.077 1.00 92.38 153 SER A N 1
ATOM 1213 C CA . SER A 1 153 ? -0.501 -17.410 -11.899 1.00 92.38 153 SER A CA 1
ATOM 1214 C C . SER A 1 153 ? -1.127 -16.369 -10.975 1.00 92.38 153 SER A C 1
ATOM 1216 O O . SER A 1 153 ? -0.605 -16.126 -9.885 1.00 92.38 153 SER A O 1
ATOM 1218 N N . GLU A 1 154 ? -2.264 -15.803 -11.385 1.00 90.12 154 GLU A N 1
ATOM 1219 C CA . GLU A 1 154 ? -3.006 -14.815 -10.597 1.00 90.12 154 GLU A CA 1
ATOM 1220 C C . GLU A 1 154 ? -3.361 -15.340 -9.205 1.00 90.12 154 GLU A C 1
ATOM 1222 O O . GLU A 1 154 ? -3.123 -14.662 -8.208 1.00 90.12 154 GLU A O 1
ATOM 1227 N N . ASP A 1 155 ? -3.846 -16.577 -9.112 1.00 92.25 155 ASP A N 1
ATOM 1228 C CA . ASP A 1 155 ? -4.222 -17.176 -7.832 1.00 92.25 155 ASP A CA 1
ATOM 1229 C C . ASP A 1 155 ? -3.021 -17.339 -6.901 1.00 92.25 155 ASP A C 1
ATOM 1231 O O . ASP A 1 155 ? -3.118 -17.100 -5.694 1.00 92.25 155 ASP A O 1
ATOM 1235 N N . THR A 1 156 ? -1.876 -17.747 -7.452 1.00 93.25 156 THR A N 1
ATOM 1236 C CA . THR A 1 156 ? -0.642 -17.916 -6.681 1.00 93.25 156 THR A CA 1
ATOM 1237 C C . THR A 1 156 ? -0.111 -16.564 -6.218 1.00 93.25 156 THR A C 1
ATOM 1239 O O . THR A 1 156 ? 0.251 -16.427 -5.049 1.00 93.25 156 THR A O 1
ATOM 1242 N N . TYR A 1 157 ? -0.118 -15.555 -7.092 1.00 93.00 157 TYR A N 1
ATOM 1243 C CA . TYR A 1 157 ? 0.281 -14.192 -6.752 1.00 93.00 157 TYR A CA 1
ATOM 1244 C C . TYR A 1 157 ? -0.613 -13.608 -5.654 1.00 93.00 157 TYR A C 1
ATOM 1246 O O . TYR A 1 157 ? -0.114 -13.181 -4.614 1.00 93.00 157 TYR A O 1
ATOM 1254 N N . ASN A 1 158 ? -1.935 -13.698 -5.821 1.00 93.25 158 ASN A N 1
ATOM 1255 C CA . ASN A 1 158 ? -2.918 -13.205 -4.858 1.00 93.25 158 ASN A CA 1
ATOM 1256 C C . ASN A 1 158 ? -2.775 -13.892 -3.489 1.00 93.25 158 ASN A C 1
ATOM 1258 O O . ASN A 1 158 ? -2.875 -13.241 -2.449 1.00 93.25 158 ASN A O 1
ATOM 1262 N N . LYS A 1 159 ? -2.488 -15.200 -3.450 1.00 93.88 159 LYS A N 1
ATOM 1263 C CA . LYS A 1 159 ? -2.175 -15.915 -2.197 1.00 93.88 159 LYS A CA 1
ATOM 1264 C C . LYS A 1 159 ? -0.860 -15.443 -1.569 1.00 93.88 159 LYS A C 1
ATOM 1266 O O . LYS A 1 159 ? -0.774 -15.317 -0.344 1.00 93.88 159 LYS A O 1
ATOM 1271 N N . ALA A 1 160 ? 0.152 -15.169 -2.389 1.00 93.38 160 ALA A N 1
ATOM 1272 C CA . ALA A 1 160 ? 1.460 -14.728 -1.926 1.00 93.38 160 ALA A CA 1
ATOM 1273 C C . ALA A 1 160 ? 1.397 -13.324 -1.302 1.00 93.38 160 ALA A C 1
ATOM 1275 O O . ALA A 1 160 ? 1.846 -13.155 -0.168 1.00 93.38 160 ALA A O 1
ATOM 1276 N N . ILE A 1 161 ? 0.762 -12.350 -1.965 1.00 94.50 161 ILE A N 1
ATOM 1277 C CA . ILE A 1 161 ? 0.635 -10.967 -1.460 1.00 94.50 161 ILE A CA 1
ATOM 1278 C C . ILE A 1 161 ? -0.263 -10.867 -0.215 1.00 94.50 161 ILE A C 1
ATOM 1280 O O . ILE A 1 161 ? -0.032 -10.026 0.653 1.00 94.50 161 ILE A O 1
ATOM 1284 N N . LYS A 1 162 ? -1.241 -11.773 -0.049 1.00 94.62 162 LYS A N 1
ATOM 1285 C CA . LYS A 1 162 ? -2.024 -11.898 1.199 1.00 94.62 162 LYS A CA 1
ATOM 1286 C C . LYS A 1 162 ? -1.133 -12.207 2.400 1.00 94.62 162 LYS A C 1
ATOM 1288 O O . LYS A 1 162 ? -1.308 -11.635 3.481 1.00 94.62 162 LYS A O 1
ATOM 1293 N N . SER A 1 163 ? -0.160 -13.091 2.201 1.00 92.62 163 SER A N 1
ATOM 1294 C CA . SER A 1 163 ? 0.778 -13.506 3.245 1.00 92.62 163 SER A CA 1
ATOM 1295 C C . SER A 1 163 ? 1.903 -12.490 3.435 1.00 92.62 163 SER A C 1
ATOM 1297 O O . SER A 1 163 ? 2.201 -12.126 4.572 1.00 92.62 163 SER A O 1
ATOM 1299 N N . ASN A 1 164 ? 2.481 -12.001 2.336 1.00 92.00 164 ASN A N 1
ATOM 1300 C CA . ASN A 1 164 ? 3.612 -11.083 2.321 1.00 92.00 164 ASN A CA 1
ATOM 1301 C C . ASN A 1 164 ? 3.334 -9.859 1.418 1.00 92.00 164 ASN A C 1
ATOM 1303 O O . ASN A 1 164 ? 3.571 -9.929 0.210 1.00 92.00 164 ASN A O 1
ATOM 1307 N N . PRO A 1 165 ? 2.894 -8.725 1.997 1.00 91.69 165 PRO A N 1
ATOM 1308 C CA . PRO A 1 165 ? 2.584 -7.503 1.251 1.00 91.69 165 PRO A CA 1
ATOM 1309 C C . PRO A 1 165 ? 3.744 -6.930 0.425 1.00 91.69 165 PRO A C 1
ATOM 1311 O O . PRO A 1 165 ? 3.517 -6.315 -0.611 1.00 91.69 165 PRO A O 1
ATOM 1314 N N . THR A 1 166 ? 4.997 -7.161 0.836 1.00 88.06 166 THR A N 1
ATOM 1315 C CA . THR A 1 166 ? 6.181 -6.611 0.144 1.00 88.06 166 THR A CA 1
ATOM 1316 C C . THR A 1 166 ? 6.378 -7.183 -1.265 1.00 88.06 166 THR A C 1
ATOM 1318 O O . THR A 1 166 ? 7.079 -6.586 -2.079 1.00 88.06 166 THR A O 1
ATOM 1321 N N . LEU A 1 167 ? 5.718 -8.303 -1.591 1.00 90.56 167 LEU A N 1
ATOM 1322 C CA . LEU A 1 167 ? 5.710 -8.904 -2.931 1.00 90.56 167 LEU A CA 1
ATOM 1323 C C . LEU A 1 167 ? 4.941 -8.079 -3.977 1.00 90.56 167 LEU A C 1
ATOM 1325 O O . LEU A 1 167 ? 4.985 -8.412 -5.160 1.00 90.56 167 LEU A O 1
ATOM 1329 N N . LEU A 1 168 ? 4.270 -7.003 -3.557 1.00 91.12 168 LEU A N 1
ATOM 1330 C CA . LEU A 1 168 ? 3.759 -5.970 -4.459 1.00 91.12 168 LEU A CA 1
ATOM 1331 C C . LEU A 1 168 ? 4.885 -5.163 -5.121 1.00 91.12 168 LEU A C 1
ATOM 1333 O O . LEU A 1 168 ? 4.666 -4.524 -6.144 1.00 91.12 168 LEU A O 1
ATOM 1337 N N . GLY A 1 169 ? 6.091 -5.183 -4.548 1.00 86.81 169 GLY A N 1
ATOM 1338 C CA . GLY A 1 169 ? 7.238 -4.484 -5.106 1.00 86.81 169 GLY A CA 1
ATOM 1339 C C . GLY A 1 169 ? 7.765 -5.174 -6.350 1.00 86.81 169 GLY A C 1
ATOM 1340 O O . GLY A 1 169 ? 7.682 -6.396 -6.492 1.00 86.81 169 GLY A O 1
ATOM 1341 N N . LYS A 1 170 ? 8.388 -4.389 -7.227 1.00 85.56 170 LYS A N 1
ATOM 1342 C CA . LYS A 1 170 ? 9.006 -4.895 -8.452 1.00 85.56 170 LYS A CA 1
ATOM 1343 C C . LYS A 1 170 ? 10.040 -5.972 -8.128 1.00 85.56 170 LYS A C 1
ATOM 1345 O O . LYS A 1 170 ? 10.753 -5.895 -7.124 1.00 85.56 170 LYS A O 1
ATOM 1350 N N . ASN A 1 171 ? 10.156 -6.983 -8.970 1.00 82.19 171 ASN A N 1
ATOM 1351 C CA . ASN A 1 171 ? 11.169 -8.017 -8.813 1.00 82.19 171 ASN A CA 1
ATOM 1352 C C . ASN A 1 171 ? 12.324 -7.757 -9.783 1.00 82.19 171 ASN A C 1
ATOM 1354 O O . ASN A 1 171 ? 12.418 -8.361 -10.847 1.00 82.19 171 ASN A O 1
ATOM 1358 N N . TYR A 1 172 ? 13.191 -6.824 -9.391 1.00 78.06 172 TYR A N 1
ATOM 1359 C CA . TYR A 1 172 ? 14.428 -6.526 -10.105 1.00 78.06 172 TYR A CA 1
ATOM 1360 C C . TYR A 1 172 ? 15.593 -7.355 -9.578 1.00 78.06 172 TYR A C 1
ATOM 1362 O O . TYR A 1 172 ? 15.741 -7.553 -8.365 1.00 78.06 172 TYR A O 1
ATOM 1370 N N . ASP A 1 173 ? 16.484 -7.748 -10.485 1.00 71.62 173 ASP A N 1
ATOM 1371 C CA . ASP A 1 173 ? 17.815 -8.186 -10.097 1.00 71.62 173 ASP A CA 1
ATOM 1372 C C . ASP A 1 173 ? 18.674 -6.963 -9.756 1.00 71.62 173 ASP A C 1
ATOM 1374 O O . ASP A 1 173 ? 19.343 -6.390 -10.612 1.00 71.62 173 ASP A O 1
ATOM 1378 N N . CYS A 1 174 ? 18.667 -6.563 -8.481 1.00 68.19 174 CYS A N 1
ATOM 1379 C CA . CYS A 1 174 ? 19.443 -5.417 -8.003 1.00 68.19 174 CYS A CA 1
ATOM 1380 C C . CYS A 1 174 ? 20.951 -5.499 -8.330 1.00 68.19 174 CYS A C 1
ATOM 1382 O O . CYS A 1 174 ? 21.618 -4.470 -8.270 1.00 68.19 174 CYS A O 1
ATOM 1384 N N . LEU A 1 175 ? 21.500 -6.686 -8.637 1.00 66.44 175 LEU A N 1
ATOM 1385 C CA . LEU A 1 175 ? 22.908 -6.843 -9.020 1.00 66.44 175 LEU A CA 1
ATOM 1386 C C . LEU A 1 175 ? 23.170 -6.475 -10.484 1.00 66.44 175 LEU A C 1
ATOM 1388 O O . LEU A 1 175 ? 24.229 -5.927 -10.770 1.00 66.44 175 LEU A O 1
ATOM 1392 N N . GLN A 1 176 ? 22.233 -6.754 -11.392 1.00 65.94 176 GLN A N 1
ATOM 1393 C CA . GLN A 1 176 ? 22.337 -6.361 -12.805 1.00 65.94 176 GLN A CA 1
ATOM 1394 C C . GLN A 1 176 ? 21.829 -4.941 -13.054 1.00 65.94 176 GLN A C 1
ATOM 1396 O O . GLN A 1 176 ? 22.345 -4.224 -13.905 1.00 65.94 176 GLN A O 1
ATOM 1401 N N . GLU A 1 177 ? 20.812 -4.537 -12.305 1.00 66.38 177 GLU A N 1
ATOM 1402 C CA . GLU A 1 177 ? 20.060 -3.307 -12.541 1.00 66.38 177 GLU A CA 1
ATOM 1403 C C . GLU A 1 177 ? 20.598 -2.108 -11.734 1.00 66.38 177 GLU A C 1
ATOM 1405 O O . GLU A 1 177 ? 20.149 -0.981 -11.940 1.00 66.38 177 GLU A O 1
ATOM 1410 N N . HIS A 1 178 ? 21.600 -2.351 -10.870 1.00 58.59 178 HIS A N 1
ATOM 1411 C CA . HIS A 1 178 ? 22.400 -1.427 -10.046 1.00 58.59 178 HIS A CA 1
ATOM 1412 C C . HIS A 1 178 ? 21.610 -0.386 -9.225 1.00 58.59 178 HIS A C 1
ATOM 1414 O O . HIS A 1 178 ? 21.655 -0.409 -7.996 1.00 58.59 178 HIS A O 1
ATOM 1420 N N . GLU A 1 179 ? 20.878 0.519 -9.874 1.00 62.09 179 GLU A N 1
ATOM 1421 C CA . GLU A 1 179 ? 20.110 1.608 -9.259 1.00 62.09 179 GLU A CA 1
ATOM 1422 C C . GLU A 1 179 ? 18.741 1.878 -9.922 1.00 62.09 179 GLU A C 1
ATOM 1424 O O . GLU A 1 179 ? 17.970 2.685 -9.398 1.00 62.09 179 GLU A O 1
ATOM 1429 N N . SER A 1 180 ? 18.387 1.203 -11.026 1.00 66.75 180 SER A N 1
ATOM 1430 C CA . SER A 1 180 ? 17.125 1.437 -11.764 1.00 66.75 180 SER A CA 1
ATOM 1431 C C . SER A 1 180 ? 15.874 1.139 -10.927 1.00 66.75 180 SER A C 1
ATOM 1433 O O . SER A 1 180 ? 14.826 1.750 -11.115 1.00 66.75 180 SER A O 1
ATOM 1435 N N . CYS A 1 181 ? 16.005 0.244 -9.944 1.00 71.81 181 CYS A N 1
ATOM 1436 C CA . CYS A 1 181 ? 14.968 -0.088 -8.976 1.00 71.81 181 CYS A CA 1
ATOM 1437 C C . CYS A 1 181 ? 14.450 1.155 -8.232 1.00 71.81 181 CYS A C 1
ATOM 1439 O O . CYS A 1 181 ? 13.279 1.186 -7.852 1.00 71.81 181 CYS A O 1
ATOM 1441 N N . GLN A 1 182 ? 15.313 2.152 -7.987 1.00 73.88 182 GLN A N 1
ATOM 1442 C CA . GLN A 1 182 ? 15.006 3.389 -7.256 1.00 73.88 182 GLN A CA 1
ATOM 1443 C C . GLN A 1 182 ? 14.331 3.186 -5.881 1.00 73.88 182 GLN A C 1
ATOM 1445 O O . GLN A 1 182 ? 13.802 4.126 -5.305 1.00 73.88 182 GLN A O 1
ATOM 1450 N N . GLY A 1 183 ? 14.378 1.982 -5.302 1.00 75.31 183 GLY A N 1
ATOM 1451 C CA . GLY A 1 183 ? 13.686 1.649 -4.053 1.00 75.31 183 GLY A CA 1
ATOM 1452 C C . GLY A 1 183 ? 12.281 1.062 -4.228 1.00 75.31 183 GLY A C 1
ATOM 1453 O O . GLY A 1 183 ? 11.594 0.879 -3.232 1.00 75.31 183 GLY A O 1
ATOM 1454 N N . ARG A 1 184 ? 11.853 0.738 -5.456 1.00 78.56 184 ARG A N 1
ATOM 1455 C CA . ARG A 1 184 ? 10.528 0.166 -5.778 1.00 78.56 184 ARG A CA 1
ATOM 1456 C C . ARG A 1 184 ? 10.485 -1.360 -5.799 1.00 78.56 184 ARG A C 1
ATOM 1458 O O . ARG A 1 184 ? 9.462 -1.927 -6.180 1.00 78.56 184 ARG A O 1
ATOM 1465 N N . CYS A 1 185 ? 11.584 -2.036 -5.465 1.00 84.06 185 CYS A N 1
ATOM 1466 C CA . CYS A 1 185 ? 11.615 -3.493 -5.480 1.00 84.06 185 CYS A CA 1
ATOM 1467 C C . CYS A 1 185 ? 11.164 -4.108 -4.153 1.00 84.06 185 CYS A C 1
ATOM 1469 O O . CYS A 1 185 ? 11.346 -3.526 -3.083 1.00 84.06 185 CYS A O 1
ATOM 1471 N N . SER A 1 186 ? 10.656 -5.338 -4.220 1.00 82.88 186 SER A N 1
ATOM 1472 C CA . SER A 1 186 ? 10.210 -6.099 -3.045 1.00 82.88 186 SER A CA 1
ATOM 1473 C C . SER A 1 186 ? 11.299 -6.236 -1.972 1.00 82.88 186 SER A C 1
ATOM 1475 O O . SER A 1 186 ? 11.014 -6.165 -0.779 1.00 82.88 186 SER A O 1
ATOM 1477 N N . ARG A 1 187 ? 12.575 -6.341 -2.375 1.00 81.19 187 ARG A N 1
ATOM 1478 C CA . ARG A 1 187 ? 13.721 -6.358 -1.448 1.00 81.19 187 ARG A CA 1
ATOM 1479 C C . ARG A 1 187 ? 13.920 -5.028 -0.724 1.00 81.19 187 ARG A C 1
ATOM 1481 O O . ARG A 1 187 ? 14.257 -5.048 0.452 1.00 81.19 187 ARG A O 1
ATOM 1488 N N . CYS A 1 188 ? 13.721 -3.894 -1.395 1.00 79.38 188 CYS A N 1
ATOM 1489 C CA . CYS A 1 188 ? 13.832 -2.569 -0.778 1.00 79.38 188 CYS A CA 1
ATOM 1490 C C . CYS A 1 188 ? 12.693 -2.281 0.204 1.00 79.38 188 CYS A C 1
ATOM 1492 O O . CYS A 1 188 ? 12.872 -1.463 1.100 1.00 79.38 188 CYS A O 1
ATOM 1494 N N . TRP A 1 189 ? 11.546 -2.941 0.037 1.00 81.06 189 TRP A N 1
ATOM 1495 C CA . TRP A 1 189 ? 10.392 -2.813 0.932 1.00 81.06 189 TRP A CA 1
ATOM 1496 C C . TRP A 1 189 ? 10.444 -3.776 2.120 1.00 81.06 189 TRP A C 1
ATOM 1498 O O . TRP A 1 189 ? 9.739 -3.578 3.101 1.00 81.06 189 TRP A O 1
ATOM 1508 N N . ASN A 1 190 ? 11.295 -4.801 2.049 1.00 69.00 190 ASN A N 1
ATOM 1509 C CA . ASN A 1 190 ? 11.493 -5.795 3.104 1.00 69.00 190 ASN A CA 1
ATOM 1510 C C . ASN A 1 190 ? 12.623 -5.423 4.097 1.00 69.00 190 ASN A C 1
ATOM 1512 O O . ASN A 1 190 ? 13.113 -6.293 4.815 1.00 69.00 190 ASN A O 1
ATOM 1516 N N . THR A 1 191 ? 13.080 -4.161 4.106 1.00 56.31 191 THR A N 1
ATOM 1517 C CA . THR A 1 191 ? 14.152 -3.628 4.982 1.00 56.31 191 THR A CA 1
ATOM 1518 C C . THR A 1 191 ? 13.632 -2.591 5.958 1.00 56.31 191 THR A C 1
ATOM 1520 O O . THR A 1 191 ? 14.062 -2.614 7.132 1.00 56.31 191 THR A O 1
#

Sequence (191 aa):
MASLAAFRRSWGLVVLMLFLPLCFVSVGTGRGRGRRVAYQARHAAPAEPELSSPAWEESAQVILDIVEGSTKEDALDWLQAGYAWTAKSRRFWRKLREEPSPPEPEAVRSIARWLQEKGLAQKAWVRRFPEVLGLSVEDLEEGRSTAPSYLKSEDTYNKAIKSNPTLLGKNYDCLQEHESCQGRCSRCWNT

Foldseek 3Di:
DDDDDDDDDDDDDDDDDDDDDDDDPPPPPPPPPVVVVVVCVVVVQPDFPPCPDVLNVLLLVLLVVQQPPDDSVLSSVLQCLQFNPHPNNCLQCVQVDDHGDRDHNVQLNQQSVVCNVLVQSYSVNCVVPSNSSNDGPVLLVQLLVQQDPQCVDPVSVSVVCSVPVLSSFHDDPCVVCVCVSVNRHSVSNVD

pLDDT: mean 75.62, std 21.1, range [35.06, 97.75]

Radius of gyration: 31.62 Å; Cα contacts (8 Å, |Δi|>4): 200; chains: 1; bounding box: 76×55×94 Å

Secondary structure (DSSP, 8-state):
-----------------------------S-HHHHHHHHHHHTSPP----TTSHHHHHHHHHHHHHSBT--HHHHHHHHHHHTS--HHHHHHHTTS-SS--PPPHHHHHHHHHHHHHTT--BHHHHTT-GGGGGS-HHHHHHHHHT--GGG-SHHHHHHHHHH-GGGGSB---HHHHTTTTTT-BHHHH--